Protein AF-A0A8T5PM78-F1 (afdb_monomer_lite)

Secondary structure (DSSP, 8-state):
-----HHHHHHHHHH-TTT-HHHHHHHHHT--HHHHHHH----------EEEEEEEE-SSSTTEEEEEEEE-SSSPEEEEEEEETTEEEEEEESPPPHHHHHTHHHHHHHHHHHHTSTTS-TTB--EEEEEEETTS-EEEEEEE---B----S----SPP-TT-B--SEEESB--TT-EEEEEEEE-HHHHTTT-TTT------S--SEEES----HHHHHHHTTT-SEEEEE-S-HHHHHHHHHH-HHHHHHHHSSSEEEEE-GGGGTTS-HHHHHHHHHHH---EEEEEEEEEBSS-EEEEE-

pLDDT: mean 90.22, std 9.91, range [46.53, 98.62]

Radius of gyration: 20.89 Å; chains: 1; bounding box: 48×59×50 Å

Structure (mmCIF, N/CA/C/O backbone):
data_AF-A0A8T5PM78-F1
#
_entry.id   AF-A0A8T5PM78-F1
#
loop_
_atom_site.group_PDB
_atom_site.id
_atom_site.type_symbol
_atom_site.label_atom_id
_atom_site.label_alt_id
_atom_site.label_comp_id
_atom_site.label_asym_id
_atom_site.label_entity_id
_atom_site.label_seq_id
_atom_site.pdbx_PDB_ins_code
_atom_site.Cartn_x
_atom_site.Cartn_y
_atom_site.Cartn_z
_atom_site.occupancy
_atom_site.B_iso_or_equiv
_atom_site.auth_seq_id
_atom_site.auth_comp_id
_atom_site.auth_asym_id
_atom_site.auth_atom_id
_atom_site.pdbx_PDB_model_num
ATOM 1 N N . GLN A 1 1 ? 6.811 35.847 -14.397 1.00 46.53 1 GLN A N 1
ATOM 2 C CA . GLN A 1 1 ? 7.613 35.443 -15.572 1.00 46.53 1 GLN A CA 1
ATOM 3 C C . GLN A 1 1 ? 6.664 34.740 -16.526 1.00 46.53 1 GLN A C 1
ATOM 5 O O . GLN A 1 1 ? 5.789 34.035 -16.042 1.00 46.53 1 GLN A O 1
ATOM 10 N N . GLY A 1 2 ? 6.730 35.083 -17.814 1.00 52.81 2 GLY A N 1
ATOM 11 C CA . GLY A 1 2 ? 5.705 34.753 -18.806 1.00 52.81 2 GLY A CA 1
ATOM 12 C C . GLY A 1 2 ? 5.471 33.255 -18.956 1.00 52.81 2 GLY A C 1
ATOM 13 O O . GLY A 1 2 ? 6.395 32.466 -18.770 1.00 52.81 2 GLY A O 1
ATOM 14 N N . ILE A 1 3 ? 4.224 32.908 -19.274 1.00 53.50 3 ILE A N 1
ATOM 15 C CA . ILE A 1 3 ? 3.791 31.564 -19.653 1.00 53.50 3 ILE A CA 1
ATOM 16 C C . ILE A 1 3 ? 4.747 31.078 -20.746 1.00 53.50 3 ILE A C 1
ATOM 18 O O . ILE A 1 3 ? 4.765 31.623 -21.846 1.00 53.50 3 ILE A O 1
ATOM 22 N N . THR A 1 4 ? 5.604 30.123 -20.397 1.00 62.75 4 THR A N 1
ATOM 23 C CA . THR A 1 4 ? 6.332 29.307 -21.368 1.00 62.75 4 THR A CA 1
ATOM 24 C C . THR A 1 4 ? 5.279 28.574 -22.188 1.00 62.75 4 THR A C 1
ATOM 26 O O . THR A 1 4 ? 4.284 28.127 -21.611 1.00 62.75 4 THR A O 1
ATOM 29 N N . ASP A 1 5 ? 5.456 28.506 -23.504 1.00 81.94 5 ASP A N 1
ATOM 30 C CA . ASP A 1 5 ? 4.503 27.838 -24.385 1.00 81.94 5 ASP A CA 1
ATOM 31 C C . ASP A 1 5 ? 4.250 26.409 -23.866 1.00 81.94 5 ASP A C 1
ATOM 33 O O . ASP A 1 5 ? 5.189 25.657 -23.585 1.00 81.94 5 ASP A O 1
ATOM 37 N N . TYR A 1 6 ? 2.980 26.073 -23.622 1.00 75.25 6 TYR A N 1
ATOM 38 C CA . TYR A 1 6 ? 2.584 24.787 -23.041 1.00 75.25 6 TYR A CA 1
ATOM 39 C C . TYR A 1 6 ? 3.109 23.630 -23.886 1.00 75.25 6 TYR A C 1
ATOM 41 O O . TYR A 1 6 ? 3.609 22.641 -23.341 1.00 75.25 6 TYR A O 1
ATOM 49 N N . ASP A 1 7 ? 3.037 23.794 -25.206 1.00 81.38 7 ASP A N 1
ATOM 50 C CA . ASP A 1 7 ? 3.490 22.795 -26.160 1.00 81.38 7 ASP A CA 1
ATOM 51 C C . ASP A 1 7 ? 5.014 22.640 -26.097 1.00 81.38 7 ASP A C 1
ATOM 53 O O . ASP A 1 7 ? 5.510 21.517 -26.087 1.00 81.38 7 ASP A O 1
ATOM 57 N N . GLU A 1 8 ? 5.757 23.731 -25.886 1.00 83.31 8 GLU A N 1
ATOM 58 C CA . GLU A 1 8 ? 7.213 23.695 -25.710 1.00 83.31 8 GLU A CA 1
ATOM 59 C C . GLU A 1 8 ? 7.624 22.950 -24.426 1.00 83.31 8 GLU A C 1
ATOM 61 O O . GLU A 1 8 ? 8.568 22.156 -24.437 1.00 83.31 8 GLU A O 1
ATOM 66 N N . ILE A 1 9 ? 6.924 23.164 -23.301 1.00 80.38 9 ILE A N 1
ATOM 67 C CA . ILE A 1 9 ? 7.182 22.401 -22.064 1.00 80.38 9 ILE A CA 1
ATOM 68 C C . ILE A 1 9 ? 6.847 20.923 -22.277 1.00 80.38 9 ILE A C 1
ATOM 70 O O . ILE A 1 9 ? 7.619 20.053 -21.863 1.00 80.38 9 ILE A O 1
ATOM 74 N N . LYS A 1 10 ? 5.704 20.631 -22.907 1.00 81.12 10 LYS A N 1
ATOM 75 C CA . LYS A 1 10 ? 5.267 19.265 -23.200 1.00 81.12 10 LYS A CA 1
ATOM 76 C C . LYS A 1 10 ? 6.290 18.540 -24.075 1.00 81.12 10 LYS A C 1
ATOM 78 O O . LYS A 1 10 ? 6.692 17.432 -23.724 1.00 81.12 10 LYS A O 1
ATOM 83 N N . GLU A 1 11 ? 6.745 19.159 -25.161 1.00 82.94 11 GLU A N 1
ATOM 84 C CA . GLU A 1 11 ? 7.774 18.603 -26.044 1.00 82.94 11 GLU A CA 1
ATOM 85 C C . GLU A 1 11 ? 9.078 18.350 -25.290 1.00 82.94 11 GLU A C 1
ATOM 87 O O . GLU A 1 11 ? 9.552 17.214 -25.277 1.00 82.94 11 GLU A O 1
ATOM 92 N N . LYS A 1 12 ? 9.582 19.342 -24.546 1.00 81.75 12 LYS A N 1
ATOM 93 C CA . LYS A 1 12 ? 10.803 19.197 -23.735 1.00 81.75 12 LYS A CA 1
ATOM 94 C C . LYS A 1 12 ? 10.720 18.067 -22.719 1.00 81.75 12 LYS A C 1
ATOM 96 O O . LYS A 1 12 ? 11.710 17.370 -22.503 1.00 81.75 12 LYS A O 1
ATOM 101 N N . ILE A 1 13 ? 9.565 17.893 -22.068 1.00 79.50 13 ILE A N 1
ATOM 102 C CA . ILE A 1 13 ? 9.371 16.777 -21.142 1.00 79.50 13 ILE A CA 1
ATOM 103 C C . ILE A 1 13 ? 9.464 15.471 -21.917 1.00 79.50 13 ILE A C 1
ATOM 105 O O . ILE A 1 13 ? 10.213 14.613 -21.480 1.00 79.50 13 ILE A O 1
ATOM 109 N N . LEU A 1 14 ? 8.754 15.337 -23.042 1.00 81.94 14 LEU A N 1
ATOM 110 C CA . LEU A 1 14 ? 8.629 14.102 -23.826 1.00 81.94 14 LEU A CA 1
ATOM 111 C C . LEU A 1 14 ? 9.911 13.687 -24.571 1.00 81.94 14 LEU A C 1
ATOM 113 O O . LEU A 1 14 ? 10.090 12.494 -24.827 1.00 81.94 14 LEU A O 1
ATOM 117 N N . GLU A 1 15 ? 10.790 14.635 -24.895 1.00 80.56 15 GLU A N 1
ATOM 118 C CA . GLU A 1 15 ? 12.068 14.401 -25.583 1.00 80.56 15 GLU A CA 1
ATOM 119 C C . GLU A 1 15 ? 13.143 13.748 -24.698 1.00 80.56 15 GLU A C 1
ATOM 121 O O . GLU A 1 15 ? 14.029 13.062 -25.210 1.00 80.56 15 GLU A O 1
ATOM 126 N N . ASP A 1 16 ? 13.077 13.898 -23.371 1.00 74.50 16 ASP A N 1
ATOM 127 C CA . ASP A 1 16 ? 14.079 13.316 -22.470 1.00 74.50 16 ASP A CA 1
ATOM 128 C C . ASP A 1 16 ? 13.772 11.843 -22.156 1.00 74.50 16 ASP A C 1
ATOM 130 O O . ASP A 1 16 ? 13.317 11.471 -21.071 1.00 74.50 16 ASP A O 1
ATOM 134 N N . GLU A 1 17 ? 14.040 10.965 -23.124 1.00 63.75 17 GLU A N 1
ATOM 135 C CA . GLU A 1 17 ? 13.741 9.531 -23.024 1.00 63.75 17 GLU A CA 1
ATOM 136 C C . GLU A 1 17 ? 14.375 8.839 -21.806 1.00 63.75 17 GLU A C 1
ATOM 138 O O . GLU A 1 17 ? 13.856 7.830 -21.324 1.00 63.75 17 GLU A O 1
ATOM 143 N N . ASN A 1 18 ? 15.469 9.392 -21.273 1.00 57.31 18 ASN A N 1
ATOM 144 C CA . ASN A 1 18 ? 16.177 8.844 -20.119 1.00 57.31 18 ASN A CA 1
ATOM 145 C C . ASN A 1 18 ? 15.549 9.237 -18.773 1.00 57.31 18 ASN A C 1
ATOM 147 O O . ASN A 1 18 ? 15.867 8.609 -17.757 1.00 57.31 18 ASN A O 1
ATOM 151 N N . LYS A 1 19 ? 14.661 10.241 -18.744 1.00 61.59 19 LYS A N 1
ATOM 152 C CA . LYS A 1 19 ? 14.017 10.741 -17.516 1.00 61.59 19 LYS A CA 1
ATOM 153 C C . LYS A 1 19 ? 12.551 10.346 -17.360 1.00 61.59 19 LYS A C 1
ATOM 155 O O . LYS A 1 19 ? 11.976 10.586 -16.300 1.00 61.59 19 LYS A O 1
ATOM 160 N N . ILE A 1 20 ? 11.941 9.725 -18.366 1.00 62.53 20 ILE A N 1
ATOM 161 C CA . ILE A 1 20 ? 10.492 9.518 -18.386 1.00 62.53 20 ILE A CA 1
ATOM 162 C C . ILE A 1 20 ? 10.126 8.078 -18.001 1.00 62.53 20 ILE A C 1
ATOM 164 O O . ILE A 1 20 ? 10.233 7.139 -18.790 1.00 62.53 20 ILE A O 1
ATOM 168 N N . GLU A 1 21 ? 9.614 7.916 -16.779 1.00 71.88 21 GLU A N 1
ATOM 169 C CA . GLU A 1 21 ? 8.953 6.691 -16.298 1.00 71.88 21 GLU A CA 1
ATOM 170 C C . GLU A 1 21 ? 7.890 6.133 -17.284 1.00 71.88 21 GLU A C 1
ATOM 172 O O . GLU A 1 21 ? 7.867 4.919 -17.490 1.00 71.88 21 GLU A O 1
ATOM 177 N N . PRO A 1 22 ? 7.053 6.948 -17.963 1.00 80.69 22 PRO A N 1
ATOM 178 C CA . PRO A 1 22 ? 6.126 6.482 -19.003 1.00 80.69 22 PRO A CA 1
ATOM 179 C C . PRO A 1 22 ? 6.689 5.546 -20.085 1.00 80.69 22 PRO A C 1
ATOM 181 O O . PRO A 1 22 ? 6.012 4.598 -20.483 1.00 80.69 22 PRO A O 1
ATOM 184 N N . TRP A 1 23 ? 7.931 5.718 -20.543 1.00 84.75 23 TRP A N 1
ATOM 185 C CA . TRP A 1 23 ? 8.491 4.819 -21.567 1.00 84.75 23 TRP A CA 1
ATOM 186 C C . TRP A 1 23 ? 8.825 3.440 -21.008 1.00 84.75 23 TRP A C 1
ATOM 188 O O . TRP A 1 23 ? 8.706 2.430 -21.704 1.00 84.75 23 TRP A O 1
ATOM 198 N N . ARG A 1 24 ? 9.164 3.379 -19.717 1.00 84.81 24 ARG A N 1
ATOM 199 C CA . ARG A 1 24 ? 9.304 2.114 -18.989 1.00 84.81 24 ARG A CA 1
ATOM 200 C C . ARG A 1 24 ? 7.957 1.400 -18.879 1.00 84.81 24 ARG A C 1
ATOM 202 O O . ARG A 1 24 ? 7.924 0.181 -19.041 1.00 84.81 24 ARG A O 1
ATOM 209 N N . TYR A 1 25 ? 6.854 2.136 -18.685 1.00 87.75 25 TYR A N 1
ATOM 210 C CA . TYR A 1 25 ? 5.501 1.564 -18.767 1.00 87.75 25 TYR A CA 1
ATOM 211 C C . TYR A 1 25 ? 5.223 0.996 -20.154 1.00 87.75 25 TYR A C 1
ATOM 213 O O . TYR A 1 25 ? 4.800 -0.153 -20.245 1.00 87.75 25 TYR A O 1
ATOM 221 N N . CYS A 1 26 ? 5.509 1.756 -21.215 1.00 89.38 26 CYS A N 1
ATOM 222 C CA . CYS A 1 26 ? 5.278 1.300 -22.585 1.00 89.38 26 CYS A CA 1
ATOM 223 C C . CYS A 1 26 ? 6.034 0.003 -22.879 1.00 89.38 26 CYS A C 1
ATOM 225 O O . CYS A 1 26 ? 5.440 -0.956 -23.359 1.00 89.38 26 CYS A O 1
ATOM 227 N N . LYS A 1 27 ? 7.316 -0.071 -22.497 1.00 87.06 27 LYS A N 1
ATOM 228 C CA . LYS A 1 27 ? 8.123 -1.286 -22.663 1.00 87.06 27 LYS A CA 1
ATOM 229 C C . LYS A 1 27 ? 7.533 -2.479 -21.906 1.00 87.06 27 LYS A C 1
ATOM 231 O O . LYS A 1 27 ? 7.391 -3.550 -22.484 1.00 87.06 27 LYS A O 1
ATOM 236 N N . LEU A 1 28 ? 7.196 -2.311 -20.626 1.00 88.25 28 LEU A N 1
ATOM 237 C CA . LEU A 1 28 ? 6.699 -3.414 -19.794 1.00 88.25 28 LEU A CA 1
ATOM 238 C C . LEU A 1 28 ? 5.301 -3.894 -20.192 1.00 88.25 28 LEU A C 1
ATOM 240 O O . LEU A 1 28 ? 5.004 -5.077 -20.059 1.00 88.25 28 LEU A O 1
ATOM 244 N N . LEU A 1 29 ? 4.449 -2.982 -20.653 1.00 90.44 29 LEU A N 1
ATOM 245 C CA . LEU A 1 29 ? 3.075 -3.270 -21.062 1.00 90.44 29 LEU A CA 1
ATOM 246 C C . LEU A 1 29 ? 2.943 -3.543 -22.567 1.00 90.44 29 LEU A C 1
ATOM 248 O O . LEU A 1 29 ? 1.832 -3.770 -23.036 1.00 90.44 29 LEU A O 1
ATOM 252 N N . ASN A 1 30 ? 4.057 -3.530 -23.309 1.00 91.62 30 ASN A N 1
ATOM 253 C CA . ASN A 1 30 ? 4.095 -3.658 -24.764 1.00 91.62 30 ASN A CA 1
ATOM 254 C C . ASN A 1 30 ? 3.151 -2.663 -25.475 1.00 91.62 30 ASN A C 1
ATOM 256 O O . ASN A 1 30 ? 2.383 -3.035 -26.364 1.00 91.62 30 ASN A O 1
ATOM 260 N N . LEU A 1 31 ? 3.178 -1.400 -25.038 1.00 92.31 31 LEU A N 1
ATOM 261 C CA . LEU A 1 31 ? 2.406 -0.310 -25.632 1.00 92.31 31 LEU A CA 1
ATOM 262 C C . LEU A 1 31 ? 3.219 0.395 -26.715 1.00 92.31 31 LEU A C 1
ATOM 264 O O . LEU A 1 31 ? 4.432 0.575 -26.594 1.00 92.31 31 LEU A O 1
ATOM 268 N N . ASP A 1 32 ? 2.513 0.845 -27.745 1.00 93.38 32 ASP A N 1
ATOM 269 C CA . ASP A 1 32 ? 3.049 1.733 -28.767 1.00 93.38 32 ASP A CA 1
ATOM 270 C C . ASP A 1 32 ? 3.366 3.099 -28.141 1.00 93.38 32 ASP A C 1
ATOM 272 O O . ASP A 1 32 ? 2.485 3.765 -27.594 1.00 93.38 32 ASP A O 1
ATOM 276 N N . LYS A 1 33 ? 4.643 3.487 -28.188 1.00 89.94 33 LYS A N 1
ATOM 277 C CA . LYS A 1 33 ? 5.141 4.710 -27.554 1.00 89.94 33 LYS A CA 1
ATOM 278 C C . LYS A 1 33 ? 4.521 5.969 -28.159 1.00 89.94 33 LYS A C 1
ATOM 280 O O . LYS A 1 33 ? 4.197 6.889 -27.409 1.00 89.94 33 LYS A O 1
ATOM 285 N N . ASP A 1 34 ? 4.372 6.011 -29.478 1.00 89.31 34 ASP A N 1
ATOM 286 C CA . ASP A 1 34 ? 3.887 7.197 -30.182 1.00 89.31 34 ASP A CA 1
ATOM 287 C C . ASP A 1 34 ? 2.404 7.405 -29.889 1.00 89.31 34 ASP A C 1
ATOM 289 O O . ASP A 1 34 ? 1.997 8.506 -29.529 1.00 89.31 34 ASP A O 1
ATOM 293 N N . LYS A 1 35 ? 1.616 6.324 -29.884 1.00 91.62 35 LYS A N 1
ATOM 294 C CA . LYS A 1 35 ? 0.215 6.387 -29.442 1.00 91.62 35 LYS A CA 1
ATOM 295 C C . LYS A 1 35 ? 0.094 6.780 -27.975 1.00 91.62 35 LYS A C 1
ATOM 297 O O . LYS A 1 35 ? -0.739 7.610 -27.632 1.00 91.62 35 LYS A O 1
ATOM 302 N N . PHE A 1 36 ? 0.932 6.213 -27.106 1.00 89.69 36 PHE A N 1
ATOM 303 C CA . PHE A 1 36 ? 0.894 6.540 -25.682 1.00 89.69 36 PHE A CA 1
ATOM 304 C C . PHE A 1 36 ? 1.232 8.015 -25.429 1.00 89.69 36 PHE A C 1
ATOM 306 O O . PHE A 1 36 ? 0.635 8.634 -24.553 1.00 89.69 36 PHE A O 1
ATOM 313 N N . LYS A 1 37 ? 2.154 8.600 -26.207 1.00 87.31 37 LYS A N 1
ATOM 314 C CA . LYS A 1 37 ? 2.512 10.026 -26.133 1.00 87.31 37 LYS A CA 1
ATOM 315 C C . LYS A 1 37 ? 1.287 10.932 -26.301 1.00 87.31 37 LYS A C 1
ATOM 317 O O . LYS A 1 37 ? 1.175 11.931 -25.586 1.00 87.31 37 LYS A O 1
ATOM 322 N N . ASP A 1 38 ? 0.371 10.559 -27.190 1.00 86.19 38 ASP A N 1
ATOM 323 C CA . ASP A 1 38 ? -0.858 11.308 -27.466 1.00 86.19 38 ASP A CA 1
ATOM 324 C C . ASP A 1 38 ? -1.894 11.201 -26.333 1.00 86.19 38 ASP A C 1
ATOM 326 O O . ASP A 1 38 ? -2.750 12.075 -26.192 1.00 86.19 38 ASP A O 1
ATOM 330 N N . GLU A 1 39 ? -1.788 10.179 -25.477 1.00 86.69 39 GLU A N 1
ATOM 331 C CA . GLU A 1 39 ? -2.659 9.972 -24.313 1.00 86.69 39 GLU A CA 1
ATOM 332 C C . GLU A 1 39 ? -2.167 10.695 -23.043 1.00 86.69 39 GLU A C 1
ATOM 334 O O . GLU A 1 39 ? -2.899 10.788 -22.054 1.00 86.69 39 GLU A O 1
ATOM 339 N N . ILE A 1 40 ? -0.938 11.231 -23.038 1.00 84.06 40 ILE A N 1
ATOM 340 C CA . ILE A 1 40 ? -0.381 11.909 -21.860 1.00 84.06 40 ILE A CA 1
ATOM 341 C C . ILE A 1 40 ? -1.043 13.280 -21.674 1.00 84.06 40 ILE A C 1
ATOM 343 O O . ILE A 1 40 ? -0.867 14.209 -22.467 1.00 84.06 40 ILE A O 1
ATOM 347 N N . SER A 1 41 ? -1.742 13.430 -20.550 1.00 82.69 41 SER A N 1
ATOM 348 C CA . SER A 1 41 ? -2.279 14.705 -20.078 1.00 82.69 41 SER A CA 1
ATOM 349 C C . SER A 1 41 ? -1.290 15.434 -19.167 1.00 82.69 41 SER A C 1
ATOM 351 O O . SER A 1 41 ? -0.695 14.818 -18.282 1.00 82.69 41 SER A O 1
ATOM 353 N N . PHE A 1 42 ? -1.201 16.755 -19.303 1.00 81.38 42 PHE A N 1
ATOM 354 C CA . PHE A 1 42 ? -0.437 17.620 -18.402 1.00 81.38 42 PHE A CA 1
ATOM 355 C C . PHE A 1 42 ? -1.388 18.562 -17.674 1.00 81.38 42 PHE A C 1
ATOM 357 O O . PHE A 1 42 ? -2.350 19.052 -18.265 1.00 81.38 42 PHE A O 1
ATOM 364 N N . SER A 1 43 ? -1.096 18.848 -16.410 1.00 78.38 43 SER A N 1
ATOM 365 C CA . SER A 1 43 ? -1.839 19.814 -15.609 1.00 78.38 43 SER A CA 1
ATOM 366 C C . SER A 1 43 ? -0.884 20.779 -14.915 1.00 78.38 43 SER A C 1
ATOM 368 O O . SER A 1 43 ? 0.206 20.395 -14.488 1.00 78.38 43 SER A O 1
ATOM 370 N N . PHE A 1 44 ? -1.308 22.033 -14.788 1.00 78.75 44 PHE A N 1
ATOM 371 C CA . PHE A 1 44 ? -0.619 23.028 -13.974 1.00 78.75 44 PHE A CA 1
ATOM 372 C C . PHE A 1 44 ? -1.194 23.026 -12.566 1.00 78.75 44 PHE A C 1
ATOM 374 O O . PHE A 1 44 ? -2.402 22.880 -12.381 1.00 78.75 44 PHE A O 1
ATOM 381 N N . TRP A 1 45 ? -0.315 23.202 -11.587 1.00 80.44 45 TRP A N 1
ATOM 382 C CA . TRP A 1 45 ? -0.675 23.198 -10.179 1.00 80.44 45 TRP A CA 1
ATOM 383 C C . TRP A 1 45 ? -0.254 24.515 -9.545 1.00 80.44 45 TRP A C 1
ATOM 385 O O . TRP A 1 45 ? 0.871 24.976 -9.736 1.00 80.44 45 TRP A O 1
ATOM 395 N N . GLU A 1 46 ? -1.165 25.102 -8.780 1.00 84.56 46 GLU A N 1
ATOM 396 C CA . GLU A 1 46 ? -0.848 26.174 -7.847 1.00 84.56 46 GLU A CA 1
ATOM 397 C C . GLU A 1 46 ? -0.493 25.554 -6.494 1.00 84.56 46 GLU A C 1
ATOM 399 O O . GLU A 1 46 ? -1.156 24.624 -6.028 1.00 84.56 46 GLU A O 1
ATOM 404 N N . VAL A 1 47 ? 0.568 26.056 -5.862 1.00 87.25 47 VAL A N 1
ATOM 405 C CA . VAL A 1 47 ? 0.963 25.597 -4.530 1.00 87.25 47 VAL A CA 1
ATOM 406 C C . VAL A 1 47 ? -0.010 26.168 -3.503 1.00 87.25 47 VAL A C 1
ATOM 408 O O . VAL A 1 47 ? -0.101 27.381 -3.339 1.00 87.25 47 VAL A O 1
ATOM 411 N N . ILE A 1 48 ? -0.694 25.290 -2.772 1.00 89.69 48 ILE A N 1
ATOM 412 C CA . ILE A 1 48 ? -1.533 25.656 -1.628 1.00 89.69 48 ILE A CA 1
ATOM 413 C C . ILE A 1 48 ? -0.721 25.390 -0.347 1.00 89.69 48 ILE A C 1
ATOM 415 O O . ILE A 1 48 ? -0.451 24.223 -0.052 1.00 89.69 48 ILE A O 1
ATOM 419 N N . PRO A 1 49 ? -0.330 26.418 0.434 1.00 92.69 49 PRO A N 1
ATOM 420 C CA . PRO A 1 49 ? 0.394 26.225 1.692 1.00 92.69 49 PRO A CA 1
ATOM 421 C C . PRO A 1 49 ? -0.393 25.364 2.683 1.00 92.69 49 PRO A C 1
ATOM 423 O O . PRO A 1 49 ? -1.622 25.430 2.720 1.00 92.69 49 PRO A O 1
ATOM 426 N N . GLY A 1 50 ? 0.295 24.552 3.489 1.00 93.94 50 GLY A N 1
ATOM 427 C CA . GLY A 1 50 ? -0.340 23.706 4.503 1.00 93.94 50 GLY A CA 1
ATOM 428 C C . GLY A 1 50 ? 0.289 22.318 4.641 1.00 93.94 50 GLY A C 1
ATOM 429 O O . GLY A 1 50 ? 1.509 22.167 4.566 1.00 93.94 50 GLY A O 1
ATOM 430 N N . VAL A 1 51 ? -0.543 21.301 4.873 1.00 95.81 51 VAL A N 1
ATOM 431 C CA . VAL A 1 51 ? -0.124 19.914 5.119 1.00 95.81 51 VAL A CA 1
ATOM 432 C C . VAL A 1 51 ? -0.733 18.976 4.081 1.00 95.81 51 VAL A C 1
ATOM 434 O O . VAL A 1 51 ? -1.955 18.920 3.938 1.00 95.81 51 VAL A O 1
ATOM 437 N N . ASN A 1 52 ? 0.112 18.179 3.425 1.00 96.12 52 ASN A N 1
ATOM 438 C CA . ASN A 1 52 ? -0.347 17.091 2.570 1.00 96.12 52 ASN A CA 1
ATOM 439 C C . ASN A 1 52 ? -0.869 15.961 3.452 1.00 96.12 52 ASN A C 1
ATOM 441 O O . ASN A 1 52 ? -0.188 15.521 4.384 1.00 96.12 52 ASN A O 1
ATOM 445 N N . ARG A 1 53 ? -2.067 15.467 3.160 1.00 97.38 53 ARG A N 1
ATOM 446 C CA . ARG A 1 53 ? -2.691 14.370 3.890 1.00 97.38 53 ARG A CA 1
ATOM 447 C C . ARG A 1 53 ? -3.138 13.289 2.927 1.00 97.38 53 ARG A C 1
ATOM 449 O O . ARG A 1 53 ? -3.715 13.568 1.890 1.00 97.38 53 ARG A O 1
ATOM 456 N N . THR A 1 54 ? -2.878 12.041 3.271 1.00 98.19 54 THR A N 1
ATOM 457 C CA . THR A 1 54 ? -3.386 10.883 2.535 1.00 98.19 54 THR A CA 1
ATOM 458 C C . THR A 1 54 ? -4.350 10.133 3.424 1.00 98.19 54 THR A C 1
ATOM 460 O O . THR A 1 54 ? -4.010 9.877 4.575 1.00 98.19 54 THR A O 1
ATOM 463 N N . VAL A 1 55 ? -5.510 9.758 2.894 1.00 98.56 55 VAL A N 1
ATOM 464 C CA . VAL A 1 55 ? -6.496 8.927 3.590 1.00 98.56 55 VAL A CA 1
ATOM 465 C C . VAL A 1 55 ? -6.756 7.675 2.770 1.00 98.56 55 VAL A C 1
ATOM 467 O O . VAL A 1 55 ? -6.961 7.751 1.556 1.00 98.56 55 VAL A O 1
ATOM 470 N N . ILE A 1 56 ? -6.747 6.528 3.444 1.00 98.31 56 ILE A N 1
ATOM 471 C CA . ILE A 1 56 ? -7.114 5.234 2.875 1.00 98.31 56 ILE A CA 1
ATOM 472 C C . ILE A 1 56 ? -8.001 4.495 3.883 1.00 98.31 56 ILE A C 1
ATOM 474 O O . ILE A 1 56 ? -7.575 4.283 5.019 1.00 98.31 56 ILE A O 1
ATOM 478 N N . ALA A 1 57 ? -9.208 4.077 3.496 1.00 98.25 57 ALA A N 1
ATOM 479 C CA . ALA A 1 57 ? -9.974 3.109 4.282 1.00 98.25 57 ALA A CA 1
ATOM 480 C C . ALA A 1 57 ? -9.258 1.749 4.292 1.00 98.25 57 ALA A C 1
ATOM 482 O O . ALA A 1 57 ? -8.681 1.327 3.289 1.00 98.25 57 ALA A O 1
ATOM 483 N N . ASP A 1 58 ? -9.281 1.042 5.416 1.00 98.25 58 ASP A N 1
ATOM 484 C CA . ASP A 1 58 ? -8.739 -0.311 5.480 1.00 98.25 58 ASP A CA 1
ATOM 485 C C . ASP A 1 58 ? -9.563 -1.259 4.595 1.00 98.25 58 ASP A C 1
ATOM 487 O O . ASP A 1 58 ? -10.786 -1.155 4.513 1.00 98.25 58 ASP A O 1
ATOM 491 N N . SER A 1 59 ? -8.897 -2.180 3.896 1.00 97.62 59 SER A N 1
ATOM 492 C CA . SER A 1 59 ? -9.568 -3.115 2.988 1.00 97.62 59 SER A CA 1
ATOM 493 C C . SER A 1 59 ? -10.177 -4.329 3.695 1.00 97.62 59 SER A C 1
ATOM 495 O O . SER A 1 59 ? -10.899 -5.076 3.044 1.00 97.62 59 SER A O 1
ATOM 497 N N . ALA A 1 60 ? -9.900 -4.544 4.986 1.00 98.06 60 ALA A N 1
ATOM 498 C CA . ALA A 1 60 ? -10.360 -5.702 5.757 1.00 98.06 60 ALA A CA 1
ATOM 499 C C . ALA A 1 60 ? -11.020 -5.351 7.100 1.00 98.06 60 ALA A C 1
ATOM 501 O O . ALA A 1 60 ? -11.897 -6.086 7.557 1.00 98.06 60 ALA A O 1
ATOM 502 N N . VAL A 1 61 ? -10.646 -4.236 7.733 1.00 98.25 61 VAL A N 1
ATOM 503 C CA . VAL A 1 61 ? -11.194 -3.830 9.038 1.00 98.25 61 VAL A CA 1
ATOM 504 C C . VAL A 1 61 ? -12.181 -2.679 8.873 1.00 98.25 61 VAL A C 1
ATOM 506 O O . VAL A 1 61 ? -11.814 -1.558 8.526 1.00 98.25 61 VAL A O 1
ATOM 509 N N . LYS A 1 62 ? -13.466 -2.953 9.124 1.00 97.38 62 LYS A N 1
ATOM 510 C CA . LYS A 1 62 ? -14.529 -1.947 8.998 1.00 97.38 62 LYS A CA 1
ATOM 511 C C . LYS A 1 62 ? -14.259 -0.764 9.929 1.00 97.38 62 LYS A C 1
ATOM 513 O O . LYS A 1 62 ? -13.975 -0.965 11.101 1.00 97.38 62 LYS A O 1
ATOM 518 N N . GLY A 1 63 ? -14.404 0.457 9.415 1.00 97.38 63 GLY A N 1
ATOM 519 C CA . GLY A 1 63 ? -14.280 1.678 10.218 1.00 97.38 63 GLY A CA 1
ATOM 520 C C . GLY A 1 63 ? -12.843 2.082 10.559 1.00 97.38 63 GLY A C 1
ATOM 521 O O . GLY A 1 63 ? -12.667 3.094 11.235 1.00 97.38 63 GLY A O 1
ATOM 522 N N . ARG A 1 64 ? -11.833 1.341 10.079 1.00 98.50 64 ARG A N 1
ATOM 523 C CA . ARG A 1 64 ? -10.415 1.701 10.183 1.00 98.50 64 ARG A CA 1
ATOM 524 C C . ARG A 1 64 ? -9.980 2.532 8.981 1.00 98.50 64 ARG A C 1
ATOM 526 O O . ARG A 1 64 ? -10.225 2.159 7.836 1.00 98.50 64 ARG A O 1
ATOM 533 N N . TYR A 1 65 ? -9.258 3.612 9.251 1.00 98.62 65 TYR A N 1
ATOM 534 C CA . TYR A 1 65 ? -8.651 4.488 8.256 1.00 98.62 65 TYR A CA 1
ATOM 535 C C . TYR A 1 65 ? -7.172 4.691 8.562 1.00 98.62 65 TYR A C 1
ATOM 537 O O . TYR A 1 65 ? -6.767 4.863 9.713 1.00 98.62 65 TYR A O 1
ATOM 545 N N . HIS A 1 66 ? -6.372 4.722 7.505 1.00 98.38 66 HIS A N 1
ATOM 546 C CA . HIS A 1 66 ? -4.948 5.014 7.534 1.00 98.38 66 HIS A CA 1
ATOM 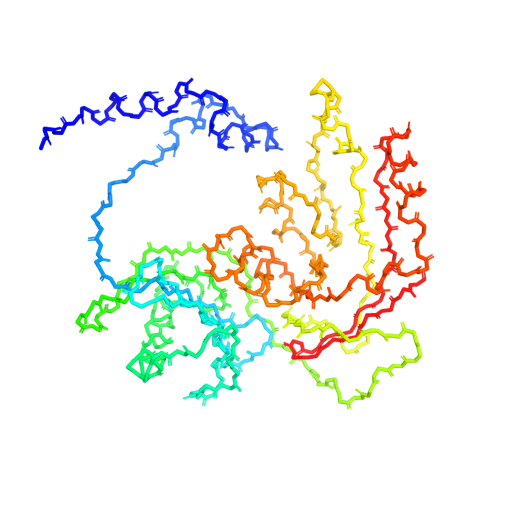547 C C . HIS A 1 66 ? -4.738 6.436 7.030 1.00 98.38 66 HIS A C 1
ATOM 549 O O . HIS A 1 66 ? -5.059 6.742 5.881 1.00 98.38 66 HIS A O 1
ATOM 555 N N . ILE A 1 67 ? -4.238 7.312 7.902 1.00 98.44 67 ILE A N 1
ATOM 556 C CA . ILE A 1 67 ? -4.110 8.743 7.632 1.00 98.44 67 ILE A CA 1
ATOM 557 C C . ILE A 1 67 ? -2.650 9.151 7.768 1.00 98.44 67 ILE A C 1
ATOM 559 O O . ILE A 1 67 ? -2.086 9.137 8.860 1.00 98.44 67 ILE A O 1
ATOM 563 N N . MET A 1 68 ? -2.040 9.553 6.662 1.00 98.00 68 MET A N 1
ATOM 564 C CA . MET A 1 68 ? -0.651 10.006 6.626 1.00 98.00 68 MET A CA 1
ATOM 565 C C . MET A 1 68 ? -0.626 11.516 6.466 1.00 98.00 68 MET A C 1
ATOM 567 O O . MET A 1 68 ? -1.320 12.040 5.603 1.00 98.00 68 MET A O 1
ATOM 571 N N . SER A 1 69 ? 0.152 12.218 7.284 1.00 97.19 69 SER A N 1
ATOM 572 C CA . SER A 1 69 ? 0.289 13.677 7.223 1.00 97.19 69 SER A CA 1
ATOM 573 C C . SER A 1 69 ? 1.754 14.040 7.003 1.00 97.19 69 SER A C 1
ATOM 575 O O . SER A 1 69 ? 2.610 13.617 7.784 1.00 97.19 69 SER A O 1
ATOM 577 N N . PHE A 1 70 ? 2.026 14.825 5.961 1.00 95.38 70 PHE A N 1
ATOM 578 C CA . PHE A 1 70 ? 3.362 15.235 5.544 1.00 95.38 70 PHE A CA 1
ATOM 579 C C . PHE A 1 70 ? 3.446 16.752 5.313 1.00 95.38 70 PHE A C 1
ATOM 581 O O . PHE A 1 70 ? 2.698 17.317 4.512 1.00 95.38 70 PHE A O 1
ATOM 588 N N . ARG A 1 71 ? 4.406 17.413 5.965 1.00 91.12 71 ARG A N 1
ATOM 589 C CA . ARG A 1 71 ? 4.839 18.783 5.653 1.00 91.12 71 ARG A CA 1
ATOM 590 C C . ARG A 1 71 ? 6.361 18.838 5.689 1.00 91.12 71 ARG A C 1
ATOM 592 O O . ARG A 1 71 ? 6.951 18.616 6.744 1.00 91.12 71 ARG A O 1
ATOM 599 N N . GLY A 1 72 ? 6.969 19.132 4.539 1.00 79.19 72 GLY A N 1
ATOM 600 C CA . GLY A 1 72 ? 8.425 19.166 4.357 1.00 79.19 72 GLY A CA 1
ATOM 601 C C . GLY A 1 72 ? 9.124 20.386 4.968 1.00 79.19 72 GLY A C 1
ATOM 602 O O . GLY A 1 72 ? 10.344 20.381 5.087 1.00 79.19 72 GLY A O 1
ATOM 603 N N . GLU A 1 73 ? 8.366 21.401 5.383 1.00 75.12 73 GLU A N 1
ATOM 604 C CA . GLU A 1 73 ? 8.877 22.645 5.967 1.00 75.12 73 GLU A CA 1
ATOM 605 C C . GLU A 1 73 ? 8.589 22.733 7.472 1.00 75.12 73 GLU A C 1
ATOM 607 O O . GLU A 1 73 ? 7.652 22.116 7.986 1.00 75.12 73 GLU A O 1
ATOM 612 N N . TYR A 1 74 ? 9.415 23.497 8.194 1.00 55.38 74 TYR A N 1
ATOM 613 C CA . TYR A 1 74 ? 9.305 23.634 9.645 1.00 55.38 74 TYR A CA 1
ATOM 614 C C . TYR A 1 74 ? 8.014 24.382 10.061 1.00 55.38 74 TYR A C 1
ATOM 616 O O . TYR A 1 74 ? 7.729 25.430 9.489 1.00 55.38 74 TYR A O 1
ATOM 624 N N . PRO A 1 75 ? 7.264 23.915 11.086 1.00 67.69 75 PRO A N 1
ATOM 625 C CA . PRO A 1 75 ? 7.514 22.695 11.848 1.00 67.69 75 PRO A CA 1
ATOM 626 C C . PRO A 1 75 ? 7.168 21.446 11.031 1.00 67.69 75 PRO A C 1
ATOM 628 O O . PRO A 1 75 ? 6.055 21.311 10.519 1.00 67.69 75 PRO A O 1
ATOM 631 N N . PHE A 1 76 ? 8.131 20.531 10.929 1.00 82.69 76 PHE A N 1
ATOM 632 C CA . PHE A 1 76 ? 8.028 19.318 10.123 1.00 82.69 76 PHE A CA 1
ATOM 633 C C . PHE A 1 76 ? 6.909 18.418 10.652 1.00 82.69 76 PHE A C 1
ATOM 635 O O . PHE A 1 76 ? 6.848 18.145 11.852 1.00 82.69 76 PHE A O 1
ATOM 642 N N . VAL A 1 77 ? 6.031 17.948 9.766 1.00 86.19 77 VAL A N 1
ATOM 643 C CA . VAL A 1 77 ? 4.963 17.000 10.117 1.00 86.19 77 VAL A CA 1
ATOM 644 C C . VAL A 1 77 ? 5.219 15.716 9.354 1.00 86.19 77 VAL A C 1
ATOM 646 O O . VAL A 1 77 ? 5.184 15.735 8.129 1.00 86.19 77 VAL A O 1
ATOM 649 N N . VAL A 1 78 ? 5.467 14.613 10.064 1.00 92.69 78 VAL A N 1
ATOM 650 C CA . VAL A 1 78 ? 5.542 13.264 9.484 1.00 92.69 78 VAL A CA 1
ATOM 651 C C . VAL A 1 78 ? 4.853 12.299 10.419 1.00 92.69 78 VAL A C 1
ATOM 653 O O . VAL A 1 78 ? 5.446 11.765 11.353 1.00 92.69 78 VAL A O 1
ATOM 656 N N . ASN A 1 79 ? 3.568 12.102 10.167 1.00 96.44 79 ASN A N 1
ATOM 657 C CA . ASN A 1 79 ? 2.701 11.319 11.025 1.00 96.44 79 ASN A CA 1
ATOM 658 C C . ASN A 1 79 ? 1.950 10.265 10.218 1.00 96.44 79 ASN A C 1
ATOM 660 O O . ASN A 1 79 ? 1.475 10.545 9.119 1.00 96.44 79 ASN A O 1
ATOM 664 N N . TYR A 1 80 ? 1.789 9.086 10.809 1.00 97.31 80 TYR A N 1
ATOM 665 C CA . TYR A 1 80 ? 0.818 8.092 10.374 1.00 97.31 80 TYR A CA 1
ATOM 666 C C . TYR A 1 80 ? -0.120 7.818 11.547 1.00 97.31 80 TYR A C 1
ATOM 668 O O . TYR A 1 80 ? 0.276 7.232 12.552 1.00 97.31 80 TYR A O 1
ATOM 676 N N . SER A 1 81 ? -1.372 8.238 11.401 1.00 97.56 81 SER A N 1
ATOM 677 C CA . SER A 1 81 ? -2.465 7.951 12.323 1.00 97.56 81 SER A CA 1
ATOM 678 C C . SER A 1 81 ? -3.333 6.804 11.806 1.00 97.56 81 SER A C 1
ATOM 680 O O . SER A 1 81 ? -3.727 6.792 10.641 1.00 97.56 81 SER A O 1
ATOM 682 N N . ILE A 1 82 ? -3.662 5.863 12.685 1.00 97.69 82 ILE A N 1
ATOM 683 C CA . ILE A 1 82 ? -4.767 4.927 12.485 1.00 97.69 82 ILE A CA 1
ATOM 684 C C . ILE A 1 82 ? -5.973 5.503 13.219 1.00 97.69 82 ILE A C 1
ATOM 686 O O . ILE A 1 82 ? -5.900 5.773 14.422 1.00 97.69 82 ILE A O 1
ATOM 690 N N . PHE A 1 83 ? -7.059 5.719 12.488 1.00 98.06 83 PHE A N 1
ATOM 691 C CA . PHE A 1 83 ? -8.316 6.249 13.002 1.00 98.06 83 PHE A CA 1
ATOM 692 C C . PHE A 1 83 ? -9.381 5.160 12.898 1.00 98.06 83 PHE A C 1
ATOM 694 O O . PHE A 1 83 ? -9.638 4.655 11.810 1.00 98.06 83 PHE A O 1
ATOM 701 N N . GLU A 1 84 ? -9.962 4.770 14.026 1.00 97.38 84 GLU A N 1
ATOM 702 C CA . GLU A 1 84 ? -10.920 3.667 14.127 1.00 97.38 84 GLU A CA 1
ATOM 703 C C . GLU A 1 84 ? -12.127 4.113 14.935 1.00 97.38 84 GLU A C 1
ATOM 705 O O . GLU A 1 84 ? -11.976 4.760 15.970 1.00 97.38 84 GLU A O 1
ATOM 710 N N . ASP A 1 85 ? -13.324 3.770 14.462 1.00 94.44 85 ASP A N 1
ATOM 711 C CA . ASP A 1 85 ? -14.583 4.014 15.174 1.00 94.44 85 ASP A CA 1
ATOM 712 C C . ASP A 1 85 ? -14.747 5.468 15.656 1.00 94.44 85 ASP A C 1
ATOM 714 O O . ASP A 1 85 ? -15.190 5.740 16.773 1.00 94.44 85 ASP A O 1
ATOM 718 N N . GLY A 1 86 ? -14.345 6.425 14.813 1.00 94.31 86 GLY A N 1
ATOM 719 C CA . GLY A 1 86 ? -14.479 7.854 15.103 1.00 94.31 86 GLY A CA 1
ATOM 720 C C . GLY A 1 86 ? -13.412 8.432 16.038 1.00 94.31 86 GLY A C 1
ATOM 721 O O . GLY A 1 86 ? -13.547 9.582 16.456 1.00 94.31 86 GLY A O 1
ATOM 722 N N . LYS A 1 87 ? -12.351 7.684 16.373 1.00 96.31 87 LYS A N 1
ATOM 723 C CA . LYS A 1 87 ? -11.275 8.155 17.259 1.00 96.31 87 LYS A CA 1
ATOM 724 C C . LYS A 1 87 ? -9.874 7.740 16.786 1.00 96.31 87 LYS A C 1
ATOM 726 O O . LYS A 1 87 ? -9.710 6.708 16.137 1.00 96.31 87 LYS A O 1
ATOM 731 N N . PRO A 1 88 ? -8.821 8.498 17.143 1.00 95.44 88 PRO A N 1
ATOM 732 C CA . PRO A 1 88 ? -7.445 8.052 16.940 1.00 95.44 88 PRO A CA 1
ATOM 733 C C . PRO A 1 88 ? -7.163 6.788 17.767 1.00 95.44 88 PRO A C 1
ATOM 735 O O . PRO A 1 88 ? -7.330 6.798 18.986 1.00 95.44 88 PRO A O 1
ATOM 738 N N . ALA A 1 89 ? -6.729 5.713 17.113 1.00 95.38 89 ALA A N 1
ATOM 739 C CA . ALA A 1 89 ? -6.398 4.436 17.748 1.00 95.38 89 ALA A CA 1
ATOM 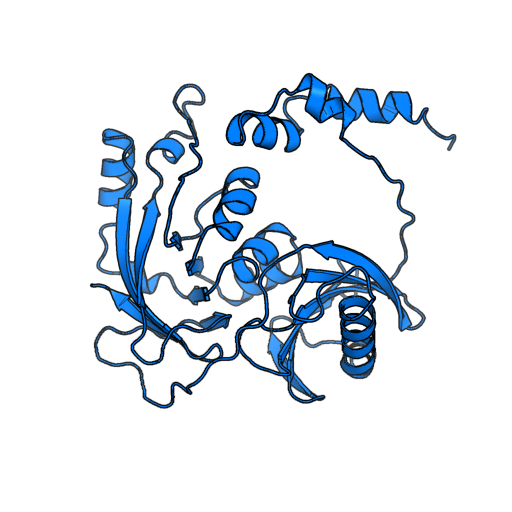740 C C . ALA A 1 89 ? -4.886 4.243 17.918 1.00 95.38 89 ALA A C 1
ATOM 742 O O . ALA A 1 89 ? -4.427 3.742 18.943 1.00 95.38 89 ALA A O 1
ATOM 743 N N . LYS A 1 90 ? -4.097 4.667 16.924 1.00 94.75 90 LYS A N 1
ATOM 744 C CA . LYS A 1 90 ? -2.632 4.559 16.936 1.00 94.75 90 LYS A CA 1
ATOM 745 C C . LYS A 1 90 ? -2.013 5.748 16.215 1.00 94.75 90 LYS A C 1
ATOM 747 O O . LYS A 1 90 ? -2.575 6.249 15.248 1.00 94.75 90 LYS A O 1
ATOM 752 N N . SER A 1 91 ? -0.835 6.169 16.659 1.00 94.19 91 SER A N 1
ATOM 753 C CA . SER A 1 91 ? -0.021 7.175 15.979 1.00 94.19 91 SER A CA 1
ATOM 754 C C . SER A 1 91 ? 1.417 6.679 15.888 1.00 94.19 91 SER A C 1
ATOM 756 O O . SER A 1 91 ? 1.964 6.182 16.870 1.00 94.19 91 SER A O 1
ATOM 758 N N . LEU A 1 92 ? 2.017 6.810 14.710 1.00 93.81 92 LEU A N 1
ATOM 759 C CA . LEU A 1 92 ? 3.383 6.402 14.391 1.00 93.81 92 LEU A CA 1
ATOM 760 C C . LEU A 1 92 ? 4.187 7.594 13.843 1.00 93.81 92 LEU A C 1
ATOM 762 O O . LEU A 1 92 ? 3.608 8.589 13.396 1.00 93.81 92 LEU A O 1
ATOM 766 N N . ALA A 1 93 ? 5.517 7.463 13.852 1.00 91.12 93 ALA A N 1
ATOM 767 C CA . ALA A 1 93 ? 6.485 8.522 13.561 1.00 91.12 93 ALA A CA 1
ATOM 768 C C . ALA A 1 93 ? 6.382 9.704 14.547 1.00 91.12 93 ALA A C 1
ATOM 770 O O . ALA A 1 93 ? 6.695 9.530 15.724 1.00 91.12 93 ALA A O 1
ATOM 771 N N . THR A 1 94 ? 5.983 10.907 14.120 1.00 91.88 94 THR A N 1
ATOM 772 C CA . THR A 1 94 ? 5.866 12.069 15.023 1.00 91.88 94 THR A CA 1
ATOM 773 C C . THR A 1 94 ? 4.430 12.275 15.508 1.00 91.88 94 THR A C 1
ATOM 775 O O . THR A 1 94 ? 3.501 12.009 14.742 1.00 91.88 94 THR A O 1
ATOM 778 N N . PRO A 1 95 ? 4.206 12.812 16.724 1.00 91.19 95 PRO A N 1
ATOM 779 C CA . PRO A 1 95 ? 2.881 13.258 17.146 1.00 91.19 95 PRO A CA 1
ATOM 780 C C . PRO A 1 95 ? 2.285 14.259 16.154 1.00 91.19 95 PRO A C 1
ATOM 782 O O . PRO A 1 95 ? 2.997 15.091 15.586 1.00 91.19 95 PRO A O 1
ATOM 785 N N . LEU A 1 96 ? 0.976 14.172 15.946 1.00 93.19 96 LEU A N 1
ATOM 786 C CA . LEU A 1 96 ? 0.254 15.116 15.110 1.00 93.19 96 LEU A CA 1
ATOM 787 C C . LEU A 1 96 ? -0.096 16.366 15.944 1.00 93.19 96 LEU A C 1
ATOM 789 O O . LEU A 1 96 ? -0.570 16.209 17.069 1.00 93.19 96 LEU A O 1
ATOM 793 N N . PRO A 1 97 ? 0.118 17.596 15.441 1.00 92.81 97 PRO A N 1
ATOM 794 C CA . PRO A 1 97 ? -0.361 18.809 16.102 1.00 92.81 97 PRO A CA 1
ATOM 795 C C . PRO A 1 97 ? -1.856 18.727 16.440 1.00 92.81 97 PRO A C 1
ATOM 797 O O . PRO A 1 97 ? -2.637 18.223 15.632 1.00 92.81 97 PRO A O 1
ATOM 800 N N . GLN A 1 98 ? -2.258 19.258 17.600 1.00 93.38 98 GLN A N 1
ATOM 801 C CA . GLN A 1 98 ? -3.624 19.113 18.124 1.00 93.38 98 GLN A CA 1
ATOM 802 C C . GLN A 1 98 ? -4.701 19.561 17.126 1.00 93.38 98 GLN A C 1
ATOM 804 O O . GLN A 1 98 ? -5.721 18.897 16.977 1.00 93.38 98 GLN A O 1
ATOM 809 N N . GLU A 1 99 ? -4.464 20.653 16.399 1.00 92.88 99 GLU A N 1
ATOM 810 C CA . GLU A 1 99 ? -5.383 21.165 15.374 1.00 92.88 99 GLU A CA 1
ATOM 811 C C . GLU A 1 99 ? -5.621 20.148 14.245 1.00 92.88 99 GLU A C 1
ATOM 813 O O . GLU A 1 99 ? -6.757 19.904 13.845 1.00 92.88 99 GLU A O 1
ATOM 818 N N . LEU A 1 100 ? -4.557 19.491 13.773 1.00 94.88 100 LEU A N 1
ATOM 819 C CA . LEU A 1 100 ? -4.631 18.462 12.732 1.00 94.88 100 LEU A CA 1
ATOM 820 C C . LEU A 1 100 ? -5.198 17.137 13.255 1.00 94.88 100 LEU A C 1
ATOM 822 O O . LEU A 1 100 ? -5.773 16.366 12.483 1.00 94.88 100 LEU A O 1
ATOM 826 N N . GLN A 1 101 ? -5.012 16.860 14.548 1.00 95.38 101 GLN A N 1
ATOM 827 C CA . GLN A 1 101 ? -5.617 15.718 15.227 1.00 95.38 101 GLN A CA 1
ATOM 828 C C . GLN A 1 101 ? -7.130 15.903 15.372 1.00 95.38 101 GLN A C 1
ATOM 830 O O . GLN A 1 101 ? -7.884 14.968 15.112 1.00 95.38 101 GLN A O 1
ATOM 835 N N . ASN A 1 102 ? -7.575 17.112 15.716 1.00 94.81 102 ASN A N 1
ATOM 836 C CA . ASN A 1 102 ? -8.993 17.443 15.832 1.00 94.81 102 ASN A CA 1
ATOM 837 C C . ASN A 1 102 ? -9.716 17.371 14.477 1.00 94.81 102 ASN A C 1
ATOM 839 O O . ASN A 1 102 ? -10.885 17.006 14.443 1.00 94.81 102 ASN A O 1
ATOM 843 N N . SER A 1 103 ? -9.023 17.643 13.364 1.00 95.81 103 SER A N 1
ATOM 844 C CA . SER A 1 103 ? -9.603 17.588 12.012 1.00 95.81 103 SER A CA 1
ATOM 845 C C . SER A 1 103 ? -9.599 16.200 11.360 1.00 95.81 103 SER A C 1
ATOM 847 O O . SER A 1 103 ? -9.984 16.068 10.198 1.00 95.81 103 SER A O 1
ATOM 849 N N . LEU A 1 104 ? -9.163 15.145 12.064 1.00 97.19 104 LEU A N 1
ATOM 850 C CA . LEU A 1 104 ? -9.153 13.781 11.516 1.00 97.19 104 LEU A CA 1
ATOM 851 C C . LEU A 1 104 ? -10.560 13.292 11.149 1.00 97.19 104 LEU A C 1
ATOM 853 O O . LEU A 1 104 ? -10.719 12.665 10.105 1.00 97.19 104 LEU A O 1
ATOM 857 N N . ALA A 1 105 ? -11.563 13.596 11.979 1.00 97.56 105 ALA A N 1
ATOM 858 C CA . ALA A 1 105 ? -12.947 13.200 11.730 1.00 97.56 105 ALA A CA 1
ATOM 859 C C . ALA A 1 105 ? -13.499 13.868 10.460 1.00 97.56 105 ALA A C 1
ATOM 861 O O . ALA A 1 105 ? -13.954 13.167 9.560 1.00 97.56 105 ALA A O 1
ATOM 862 N N . ASP A 1 106 ? -13.347 15.191 10.342 1.00 97.50 106 ASP A N 1
ATOM 863 C CA . ASP A 1 106 ? -13.775 15.964 9.167 1.00 97.50 106 ASP A CA 1
ATOM 864 C C . ASP A 1 106 ? -13.081 15.486 7.881 1.00 97.50 106 ASP A C 1
ATOM 866 O O . ASP A 1 106 ? -13.671 15.452 6.800 1.00 97.50 106 ASP A O 1
ATOM 870 N N . LEU A 1 107 ? -11.804 15.100 7.982 1.00 98.12 107 LEU A N 1
ATOM 871 C CA . LEU A 1 107 ? -11.046 14.573 6.851 1.00 98.12 107 LEU A CA 1
ATOM 872 C C . LEU A 1 107 ? -11.560 13.190 6.410 1.00 98.12 107 LEU A C 1
ATOM 874 O O . LEU A 1 107 ? -11.662 12.935 5.210 1.00 98.12 107 LEU A O 1
ATOM 878 N N . VAL A 1 108 ? -11.896 12.311 7.360 1.00 98.50 108 VAL A N 1
ATOM 879 C CA . VAL A 1 108 ? -12.518 11.005 7.075 1.00 98.50 108 VAL A CA 1
ATOM 880 C C . VAL A 1 108 ? -13.917 11.183 6.487 1.00 98.50 108 VAL A C 1
ATOM 882 O O . VAL A 1 108 ? -14.266 10.498 5.528 1.00 98.50 108 VAL A O 1
ATOM 885 N N . GLU A 1 109 ? -14.702 12.132 6.994 1.00 98.19 109 GLU A N 1
ATOM 886 C CA . GLU A 1 109 ? -16.013 12.458 6.431 1.00 98.19 109 GLU A CA 1
ATOM 887 C C . GLU A 1 109 ? -15.891 12.936 4.977 1.00 98.19 109 GLU A C 1
ATOM 889 O O . GLU A 1 109 ? -16.599 12.443 4.098 1.00 98.19 109 GLU A O 1
ATOM 894 N N . LEU A 1 110 ? -14.947 13.840 4.685 1.00 98.31 110 LEU A N 1
ATOM 895 C CA . LEU A 1 110 ? -14.678 14.283 3.315 1.00 98.31 110 LEU A CA 1
ATOM 896 C C . LEU A 1 110 ? -14.258 13.117 2.406 1.00 98.31 110 LEU A C 1
ATOM 898 O O . LEU A 1 110 ? -14.730 13.031 1.270 1.00 98.31 110 LEU A O 1
ATOM 902 N N . TYR A 1 111 ? -13.397 12.223 2.896 1.00 98.44 111 TYR A N 1
ATOM 903 C CA . TYR A 1 111 ? -13.000 11.009 2.182 1.00 98.44 111 TYR A CA 1
ATOM 904 C C . TYR A 1 111 ? -14.212 10.144 1.816 1.00 98.44 111 TYR A C 1
ATOM 906 O O . TYR A 1 111 ? -14.383 9.795 0.646 1.00 98.44 111 TYR A O 1
ATOM 914 N N . GLU A 1 112 ? -15.084 9.846 2.782 1.00 98.19 112 GLU A N 1
ATOM 915 C CA . GLU A 1 112 ? -16.276 9.027 2.548 1.00 98.19 112 GLU A CA 1
ATOM 916 C C . GLU A 1 112 ? -17.278 9.721 1.617 1.00 98.19 112 GLU A C 1
ATOM 918 O O . GLU A 1 112 ? -17.816 9.070 0.719 1.00 98.19 112 GLU A O 1
ATOM 923 N N . ASN A 1 113 ? -17.466 11.038 1.742 1.00 97.94 113 ASN A N 1
ATOM 924 C CA . ASN A 1 113 ? -18.314 11.816 0.836 1.00 97.94 113 ASN A CA 1
ATOM 925 C C . ASN A 1 113 ? -17.837 11.715 -0.619 1.00 97.94 113 ASN A C 1
ATOM 927 O O . ASN A 1 113 ? -18.652 11.534 -1.523 1.00 97.94 113 ASN A O 1
ATOM 931 N N . ILE A 1 114 ? -16.522 11.789 -0.858 1.00 97.38 114 ILE A N 1
ATOM 932 C CA . ILE A 1 114 ? -15.950 11.609 -2.199 1.00 97.38 114 ILE A CA 1
ATOM 933 C C . ILE A 1 114 ? -16.115 10.158 -2.660 1.00 97.38 114 ILE A C 1
ATOM 935 O O . ILE A 1 114 ? -16.508 9.930 -3.803 1.00 97.38 114 ILE A O 1
ATOM 939 N N . ARG A 1 115 ? -15.847 9.179 -1.787 1.00 96.69 115 ARG A N 1
ATOM 940 C CA . ARG A 1 115 ? -15.932 7.738 -2.088 1.00 96.69 115 ARG A CA 1
ATOM 941 C C . ARG A 1 115 ? -17.334 7.303 -2.518 1.00 96.69 115 ARG A C 1
ATOM 943 O O . ARG A 1 115 ? -17.454 6.397 -3.335 1.00 96.69 115 ARG A O 1
ATOM 950 N N . HIS A 1 116 ? -18.362 7.991 -2.026 1.00 97.19 116 HIS A N 1
ATOM 951 C CA . HIS A 1 116 ? -19.772 7.720 -2.307 1.00 97.19 116 HIS A CA 1
ATOM 952 C C . HIS A 1 116 ? -20.385 8.571 -3.435 1.00 97.19 116 HIS A C 1
ATOM 954 O O . HIS A 1 116 ? -21.589 8.481 -3.677 1.00 97.19 116 HIS A O 1
ATOM 960 N N . LEU A 1 117 ? -19.610 9.394 -4.153 1.00 97.25 117 LEU A N 1
ATOM 961 C CA . LEU A 1 117 ? -20.136 10.075 -5.344 1.00 97.25 117 LEU A CA 1
ATOM 962 C C . LEU A 1 117 ? -20.508 9.046 -6.424 1.00 97.25 117 LEU A C 1
ATOM 964 O O . LEU A 1 117 ? -19.755 8.111 -6.665 1.00 97.25 117 LEU A O 1
ATOM 968 N N . ASN A 1 118 ? -21.593 9.287 -7.170 1.00 96.69 118 ASN A N 1
ATOM 969 C CA . ASN A 1 118 ? -22.171 8.357 -8.164 1.00 96.69 118 ASN A CA 1
ATOM 970 C C . ASN A 1 118 ? -21.201 7.775 -9.215 1.00 96.69 118 ASN A C 1
ATOM 972 O O . ASN A 1 118 ? -21.523 6.783 -9.861 1.00 96.69 118 ASN A O 1
ATOM 976 N N . ARG A 1 119 ? -20.047 8.410 -9.447 1.00 94.25 119 ARG A N 1
ATOM 977 C CA . ARG A 1 119 ? -19.031 7.961 -10.416 1.00 94.25 119 ARG A CA 1
ATOM 978 C C . ARG A 1 119 ? -17.978 7.017 -9.824 1.00 94.25 119 ARG A C 1
ATOM 980 O O . ARG A 1 119 ? -17.117 6.544 -10.562 1.00 94.25 119 ARG A O 1
ATOM 987 N N . PHE A 1 120 ? -17.992 6.817 -8.510 1.00 95.25 120 PHE A N 1
ATOM 988 C CA . PHE A 1 120 ? -17.055 5.969 -7.788 1.00 95.25 120 PHE A CA 1
ATOM 989 C C . PHE A 1 120 ? -17.785 4.773 -7.179 1.00 95.25 120 PHE A C 1
ATOM 991 O O . PHE A 1 120 ? -18.975 4.830 -6.885 1.00 95.25 120 PHE A O 1
ATOM 998 N N . ASP A 1 121 ? -17.050 3.679 -7.008 1.00 94.00 121 ASP A N 1
ATOM 999 C CA . ASP A 1 121 ? -17.534 2.527 -6.261 1.00 94.00 121 ASP A CA 1
ATOM 1000 C C . ASP A 1 121 ? -17.305 2.776 -4.767 1.00 94.00 121 ASP A C 1
ATOM 1002 O O . ASP A 1 121 ? -16.160 2.875 -4.316 1.00 94.00 121 ASP A O 1
ATOM 1006 N N . ALA A 1 122 ? -18.398 2.870 -4.009 1.00 95.38 122 ALA A N 1
ATOM 1007 C CA . ALA A 1 122 ? -18.373 3.076 -2.565 1.00 95.38 122 ALA A CA 1
ATOM 1008 C C . ALA A 1 122 ? -17.705 1.919 -1.803 1.00 95.38 122 ALA A C 1
ATOM 1010 O O . ALA A 1 122 ? -17.215 2.117 -0.693 1.00 95.38 122 ALA A O 1
ATOM 1011 N N . ASN A 1 123 ? -17.653 0.716 -2.385 1.00 97.06 123 ASN A N 1
ATOM 1012 C CA . ASN A 1 123 ? -16.954 -0.413 -1.782 1.00 97.06 123 ASN A CA 1
ATOM 1013 C C . ASN A 1 123 ? -15.432 -0.316 -1.958 1.00 97.06 123 ASN A C 1
ATOM 1015 O O . ASN A 1 123 ? -14.687 -0.996 -1.258 1.00 97.06 123 ASN A O 1
ATOM 1019 N N . HIS A 1 124 ? -14.947 0.523 -2.872 1.00 97.44 124 HIS A N 1
ATOM 1020 C CA . HIS A 1 124 ? -13.522 0.689 -3.117 1.00 97.44 124 HIS A CA 1
ATOM 1021 C C . HIS A 1 124 ? -12.832 1.413 -1.953 1.00 97.44 124 HIS A C 1
ATOM 1023 O O . HIS A 1 124 ? -13.405 2.339 -1.387 1.00 97.44 124 HIS A O 1
ATOM 1029 N N . CYS A 1 125 ? -11.589 1.061 -1.619 1.00 97.88 125 CYS A N 1
ATOM 1030 C CA . CYS A 1 125 ? -10.793 1.687 -0.550 1.00 97.88 125 CYS A CA 1
ATOM 1031 C C . CYS A 1 125 ? -9.622 2.528 -1.107 1.00 97.88 125 CYS A C 1
ATOM 1033 O O . CYS A 1 125 ? -8.461 2.245 -0.793 1.00 97.88 125 CYS A O 1
ATOM 1035 N N . PRO A 1 126 ? -9.878 3.533 -1.968 1.00 97.69 126 PRO A N 1
ATOM 1036 C CA . PRO A 1 126 ? -8.845 4.257 -2.710 1.00 97.69 126 PRO A CA 1
ATOM 1037 C C . PRO A 1 126 ? -7.853 4.978 -1.796 1.00 97.69 126 PRO A C 1
ATOM 1039 O O . PRO A 1 126 ? -8.208 5.402 -0.694 1.00 97.69 126 PRO A O 1
ATOM 1042 N N . ILE A 1 127 ? -6.644 5.208 -2.317 1.00 97.88 127 ILE A N 1
ATOM 1043 C CA . ILE A 1 127 ? -5.726 6.209 -1.765 1.00 97.88 127 ILE A CA 1
ATOM 1044 C C . ILE A 1 127 ? -6.208 7.569 -2.253 1.00 97.88 127 ILE A C 1
ATOM 1046 O O . ILE A 1 127 ? -6.162 7.835 -3.456 1.00 97.88 127 ILE A O 1
ATOM 1050 N N . MET A 1 128 ? -6.675 8.417 -1.341 1.00 98.25 128 MET A N 1
ATOM 1051 C CA . MET A 1 128 ? -7.013 9.798 -1.667 1.00 98.25 128 MET A CA 1
ATOM 1052 C C . MET A 1 128 ? -6.018 10.751 -1.030 1.00 98.25 128 MET A C 1
ATOM 1054 O O . MET A 1 128 ? -5.695 10.636 0.153 1.00 98.25 128 MET A O 1
ATOM 1058 N N . GLU A 1 129 ? -5.555 11.700 -1.828 1.00 97.25 129 GLU A N 1
ATOM 1059 C CA . GLU A 1 129 ? -4.647 12.749 -1.392 1.00 97.25 129 GLU A CA 1
ATOM 1060 C C . GLU A 1 129 ? -5.395 14.061 -1.229 1.00 97.25 129 GLU A C 1
ATOM 1062 O O . GLU A 1 129 ? -6.242 14.427 -2.048 1.00 97.25 129 GLU A O 1
ATOM 1067 N N . PHE A 1 130 ? -5.048 14.770 -0.168 1.00 97.25 130 PHE A N 1
ATOM 1068 C CA . PHE A 1 130 ? -5.636 16.026 0.236 1.00 97.25 130 PHE A CA 1
ATOM 1069 C C . PHE A 1 130 ? -4.540 17.021 0.604 1.00 97.25 130 PHE A C 1
ATOM 1071 O O . PHE A 1 130 ? -3.482 16.639 1.098 1.00 97.25 130 PHE A O 1
ATOM 1078 N N . GLN A 1 131 ? -4.833 18.304 0.449 1.00 96.12 131 GLN A N 1
ATOM 1079 C CA . GLN A 1 131 ? -4.083 19.389 1.064 1.00 96.12 131 GLN A CA 1
ATOM 1080 C C . GLN A 1 131 ? -4.962 20.032 2.135 1.00 96.12 131 GLN A C 1
ATOM 1082 O O . GLN A 1 131 ? -6.018 20.582 1.818 1.00 96.12 131 GLN A O 1
ATOM 1087 N N . THR A 1 132 ? -4.535 19.994 3.393 1.00 96.56 132 THR A N 1
ATOM 1088 C CA . THR A 1 132 ? -5.133 20.809 4.457 1.00 96.56 132 THR A CA 1
ATOM 1089 C C . THR A 1 132 ? -4.419 22.152 4.472 1.00 96.56 132 THR A C 1
ATOM 1091 O O . THR A 1 132 ? -3.257 22.227 4.870 1.00 96.56 132 THR A O 1
ATOM 1094 N N . ALA A 1 133 ? -5.093 23.202 4.013 1.00 94.81 133 ALA A N 1
ATOM 1095 C CA . ALA A 1 133 ? -4.543 24.550 3.996 1.00 94.81 133 ALA A CA 1
ATOM 1096 C C . ALA A 1 133 ? -4.380 25.127 5.411 1.00 94.81 133 ALA A C 1
ATOM 1098 O O . ALA A 1 133 ? -4.973 24.636 6.370 1.00 94.81 133 ALA A O 1
ATOM 1099 N N . GLU A 1 134 ? -3.610 26.208 5.544 1.00 92.56 134 GLU A N 1
ATOM 1100 C CA . GLU A 1 134 ? -3.353 26.869 6.838 1.00 92.56 134 GLU A CA 1
ATOM 1101 C C . GLU A 1 134 ? -4.625 27.362 7.547 1.00 92.56 134 GLU A C 1
ATOM 1103 O O . GLU A 1 134 ? -4.667 27.427 8.769 1.00 92.56 134 GLU A O 1
ATOM 1108 N N . ASN A 1 135 ? -5.691 27.655 6.797 1.00 93.19 135 ASN A N 1
ATOM 1109 C CA . ASN A 1 135 ? -7.000 28.012 7.350 1.00 93.19 135 ASN A CA 1
ATOM 1110 C C . ASN A 1 135 ? -7.864 26.794 7.745 1.00 93.19 135 ASN A C 1
ATOM 1112 O O . ASN A 1 135 ? -9.056 26.950 8.006 1.00 93.19 135 ASN A O 1
ATOM 1116 N N . GLY A 1 136 ? -7.299 25.584 7.721 1.00 93.44 136 GLY A N 1
ATOM 1117 C CA . GLY A 1 136 ? -7.974 24.328 8.049 1.00 93.44 136 GLY A CA 1
ATOM 1118 C C . GLY A 1 136 ? -8.810 23.723 6.918 1.00 93.44 136 GLY A C 1
ATOM 1119 O O . GLY A 1 136 ? -9.321 22.615 7.069 1.00 93.44 136 GLY A O 1
ATOM 1120 N N . ARG A 1 137 ? -8.952 24.396 5.767 1.00 95.69 137 ARG A N 1
ATOM 1121 C CA . ARG A 1 137 ? -9.737 23.868 4.643 1.00 95.69 137 ARG A CA 1
ATOM 1122 C C . ARG A 1 137 ? -9.019 22.704 3.966 1.00 95.69 137 ARG A C 1
ATOM 1124 O O . ARG A 1 137 ? -7.865 22.830 3.566 1.00 95.69 137 ARG A O 1
ATOM 1131 N N . ASN A 1 138 ? -9.742 21.609 3.751 1.00 96.88 138 ASN A N 1
ATOM 1132 C CA . ASN A 1 138 ? -9.257 20.460 2.992 1.00 96.88 138 ASN A CA 1
ATOM 1133 C C . ASN A 1 138 ? -9.574 20.608 1.496 1.00 96.88 138 ASN A C 1
ATOM 1135 O O . ASN A 1 138 ? -10.711 20.895 1.115 1.00 96.88 138 ASN A O 1
ATOM 1139 N N . TYR A 1 139 ? -8.574 20.371 0.652 1.00 95.81 139 TYR A N 1
ATOM 1140 C CA . TYR A 1 139 ? -8.687 20.296 -0.802 1.00 95.81 139 TYR A CA 1
ATOM 1141 C C . TYR A 1 139 ? -8.363 18.881 -1.250 1.00 95.81 139 TYR A C 1
ATOM 1143 O O . TYR A 1 139 ? -7.306 18.365 -0.914 1.00 95.81 139 TYR A O 1
ATOM 1151 N N . PHE A 1 140 ? -9.253 18.256 -2.011 1.00 95.19 140 PHE A N 1
ATOM 1152 C CA . PHE A 1 140 ? -8.975 16.974 -2.651 1.00 95.19 140 PHE A C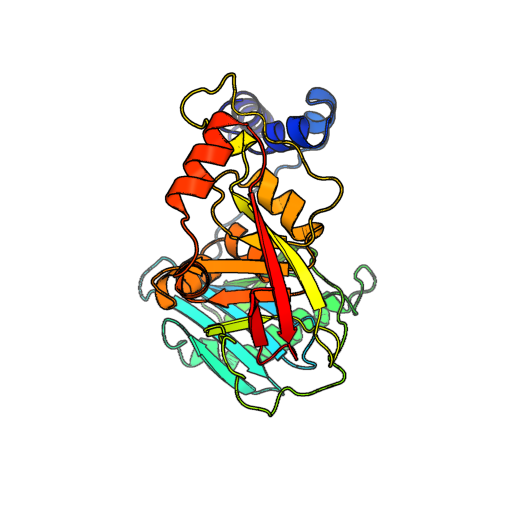A 1
ATOM 1153 C C . PHE A 1 140 ? -8.042 17.175 -3.854 1.00 95.19 140 PHE A C 1
ATOM 1155 O O . PHE A 1 140 ? -8.276 18.069 -4.667 1.00 95.19 140 PHE A O 1
ATOM 1162 N N . LEU A 1 141 ? -7.006 16.341 -3.964 1.00 93.56 141 LEU A N 1
ATOM 1163 C CA . LEU A 1 141 ? -5.972 16.439 -4.995 1.00 93.56 141 LEU A CA 1
ATOM 1164 C C . LEU A 1 141 ? -6.051 15.277 -5.986 1.00 93.56 141 LEU A C 1
ATOM 1166 O O . LEU A 1 141 ? -6.198 15.489 -7.189 1.00 93.56 141 LEU A O 1
ATOM 1170 N N . GLN A 1 142 ? -5.925 14.046 -5.487 1.00 93.38 142 GLN A N 1
ATOM 1171 C CA . GLN A 1 142 ? -5.750 12.855 -6.318 1.00 93.38 142 GLN A CA 1
ATOM 1172 C C . GLN A 1 142 ? -6.495 11.651 -5.744 1.00 93.38 142 GLN A C 1
ATOM 1174 O O . GLN A 1 142 ? -6.675 11.519 -4.535 1.00 93.38 142 GLN A O 1
ATOM 1179 N N . TYR A 1 143 ? -6.911 10.758 -6.642 1.00 94.88 143 TYR A N 1
ATOM 1180 C CA . TYR A 1 143 ? -7.578 9.497 -6.331 1.00 94.88 143 TYR A CA 1
ATOM 1181 C C . TYR A 1 143 ? -6.837 8.369 -7.039 1.00 94.88 143 TYR A C 1
ATOM 1183 O O . TYR A 1 143 ? -6.756 8.345 -8.269 1.00 94.88 143 TYR A O 1
ATOM 1191 N N . HIS A 1 144 ? -6.334 7.408 -6.271 1.00 94.38 144 HIS A N 1
ATOM 1192 C CA . HIS A 1 144 ? -5.683 6.221 -6.807 1.00 94.38 144 HIS A CA 1
ATOM 1193 C C . HIS A 1 144 ? -6.442 4.970 -6.395 1.00 94.38 144 HIS A C 1
ATOM 1195 O O . HIS A 1 144 ? -6.671 4.718 -5.211 1.00 94.38 144 HIS A O 1
ATOM 1201 N N . ARG A 1 145 ? -6.785 4.155 -7.395 1.00 93.31 145 ARG A N 1
ATOM 1202 C CA . ARG A 1 145 ? -7.453 2.878 -7.163 1.00 93.31 145 ARG A CA 1
ATOM 1203 C C . ARG A 1 145 ? -6.542 1.873 -6.457 1.00 93.31 145 ARG A C 1
ATOM 1205 O O . ARG A 1 145 ? -5.345 1.783 -6.750 1.00 93.31 145 ARG A O 1
ATOM 1212 N N . THR A 1 146 ? -7.142 1.100 -5.567 1.00 94.75 146 THR A N 1
ATOM 1213 C CA . THR A 1 146 ? -6.533 0.058 -4.734 1.00 94.75 146 THR A CA 1
ATOM 1214 C C . THR A 1 146 ? -7.427 -1.187 -4.730 1.00 94.75 146 THR A C 1
ATOM 1216 O O . THR A 1 146 ? -7.683 -1.756 -5.790 1.00 94.75 146 THR A O 1
ATOM 1219 N N . ARG A 1 147 ? -7.883 -1.632 -3.557 1.00 94.62 147 ARG A N 1
ATOM 1220 C CA . ARG A 1 147 ? -8.702 -2.812 -3.325 1.00 94.62 147 ARG A CA 1
ATOM 1221 C C . ARG A 1 147 ? -10.102 -2.403 -2.918 1.00 94.62 147 ARG A C 1
ATOM 1223 O O . ARG A 1 147 ? -10.314 -1.327 -2.370 1.00 94.62 147 ARG A O 1
ATOM 1230 N N . ASP A 1 148 ? -11.027 -3.311 -3.157 1.00 97.56 148 ASP A N 1
ATOM 1231 C CA . ASP A 1 148 ? -12.364 -3.220 -2.601 1.00 97.56 148 ASP A CA 1
ATOM 1232 C C . ASP A 1 148 ? -12.357 -3.741 -1.166 1.00 97.56 148 ASP A C 1
ATOM 1234 O O . ASP A 1 148 ? -11.556 -4.612 -0.808 1.00 97.56 148 ASP A O 1
ATOM 1238 N N . PHE A 1 149 ? -13.254 -3.205 -0.350 1.00 98.19 149 PHE A N 1
ATOM 1239 C CA . PHE A 1 149 ? -13.458 -3.647 1.012 1.00 98.19 149 PHE A CA 1
ATOM 1240 C C . PHE A 1 149 ? -13.968 -5.093 1.023 1.00 98.19 149 PHE A C 1
ATOM 1242 O O . PHE A 1 149 ? -14.971 -5.432 0.386 1.00 98.19 149 PHE A O 1
ATOM 1249 N N . LYS A 1 150 ? -13.257 -5.949 1.757 1.00 97.50 150 LYS A N 1
ATOM 1250 C CA . LYS A 1 150 ? -13.576 -7.355 2.003 1.00 97.50 150 LYS A CA 1
ATOM 1251 C C . LYS A 1 150 ? -13.368 -7.621 3.496 1.00 97.50 150 LYS A C 1
ATOM 1253 O O . LYS A 1 150 ? -12.234 -7.868 3.902 1.00 97.50 150 LYS A O 1
ATOM 1258 N N . PRO A 1 151 ? -14.422 -7.517 4.324 1.00 97.19 151 PRO A N 1
ATOM 1259 C CA . PRO A 1 151 ? -14.271 -7.587 5.770 1.00 97.19 151 PRO A CA 1
ATOM 1260 C C . PRO A 1 151 ? -13.682 -8.932 6.203 1.00 97.19 151 PRO A C 1
ATOM 1262 O O . PRO A 1 151 ? -14.094 -9.977 5.697 1.00 97.19 151 PRO A O 1
ATOM 1265 N N . THR A 1 152 ? -12.762 -8.907 7.170 1.00 97.62 152 THR A N 1
ATOM 1266 C CA . THR A 1 152 ? -12.316 -10.136 7.841 1.00 97.62 152 THR A CA 1
ATOM 1267 C C . THR A 1 152 ? -13.495 -10.822 8.536 1.00 97.62 152 THR A C 1
ATOM 1269 O O . THR A 1 152 ? -14.395 -10.165 9.067 1.00 97.62 152 THR A O 1
ATOM 1272 N N . THR A 1 153 ? -13.492 -12.154 8.549 1.00 97.00 153 THR A N 1
ATOM 1273 C CA . THR A 1 153 ? -14.522 -12.974 9.207 1.00 97.00 153 THR A CA 1
ATOM 1274 C C . THR A 1 153 ? -14.064 -13.558 10.539 1.00 97.00 153 THR A C 1
ATOM 1276 O O . THR A 1 153 ? -14.826 -14.274 11.185 1.00 97.00 153 THR A O 1
ATOM 1279 N N . PHE A 1 154 ? -12.823 -13.296 10.948 1.00 98.31 154 PHE A N 1
ATOM 1280 C CA . PHE A 1 154 ? -12.244 -13.833 12.174 1.00 98.31 154 PHE A CA 1
ATOM 1281 C C . PHE A 1 154 ? -11.298 -12.826 12.825 1.00 98.31 154 PHE A C 1
ATOM 1283 O O . PHE A 1 154 ? -10.964 -11.794 12.242 1.00 98.31 154 PHE A O 1
ATOM 1290 N N . LYS A 1 155 ? -10.879 -13.150 14.047 1.00 98.19 155 LYS A N 1
ATOM 1291 C CA . LYS A 1 155 ? -9.893 -12.400 14.815 1.00 98.19 155 LYS A CA 1
ATOM 1292 C C . LYS A 1 155 ? -8.797 -13.350 15.285 1.00 98.19 155 LYS A C 1
ATOM 1294 O O . LYS A 1 155 ? -9.084 -14.455 15.747 1.00 98.19 155 LYS A O 1
ATOM 1299 N N . LEU A 1 156 ? -7.549 -12.924 15.160 1.00 98.12 156 LEU A N 1
ATOM 1300 C CA . LEU A 1 156 ? -6.367 -13.715 15.468 1.00 98.12 156 LEU A CA 1
ATOM 1301 C C . LEU A 1 156 ? -5.941 -13.469 16.924 1.00 98.12 156 LEU A C 1
ATOM 1303 O O . LEU A 1 156 ? -5.085 -12.637 17.227 1.00 98.12 156 LEU A O 1
ATOM 1307 N N . GLU A 1 157 ? -6.597 -14.176 17.846 1.00 97.50 157 GLU A N 1
ATOM 1308 C CA . GLU A 1 157 ? -6.427 -13.973 19.296 1.00 97.50 157 GLU A CA 1
ATOM 1309 C C . GLU A 1 157 ? -5.357 -14.864 19.939 1.00 97.50 157 GLU A C 1
ATOM 1311 O O . GLU A 1 157 ? -4.961 -14.610 21.073 1.00 97.50 157 GLU A O 1
ATOM 1316 N N . ARG A 1 158 ? -4.870 -15.890 19.232 1.00 97.75 158 ARG A N 1
ATOM 1317 C CA . ARG A 1 158 ? -3.782 -16.742 19.731 1.00 97.75 158 ARG A CA 1
ATOM 1318 C C . ARG A 1 158 ? -2.436 -16.012 19.703 1.00 97.75 158 ARG A C 1
ATOM 1320 O O . ARG A 1 158 ? -2.284 -15.000 19.020 1.00 97.75 158 ARG A O 1
ATOM 1327 N N . GLU A 1 159 ? -1.460 -16.550 20.421 1.00 98.06 159 GLU A N 1
ATOM 1328 C CA . GLU A 1 159 ? -0.055 -16.152 20.287 1.00 98.06 159 GLU A CA 1
ATOM 1329 C C . GLU A 1 159 ? 0.598 -16.832 19.067 1.00 98.06 159 GLU A C 1
ATOM 1331 O O . GLU A 1 159 ? 0.071 -17.852 18.591 1.00 98.06 159 GLU A O 1
ATOM 1336 N N . PRO A 1 160 ? 1.724 -16.291 18.556 1.00 97.50 160 PRO A N 1
ATOM 1337 C CA . PRO A 1 160 ? 2.523 -16.966 17.542 1.00 97.50 160 PRO A CA 1
ATOM 1338 C C . PRO A 1 160 ? 2.927 -18.374 17.998 1.00 97.50 160 PRO A C 1
ATOM 1340 O O . PRO A 1 160 ? 3.388 -18.584 19.124 1.00 97.50 160 PRO A O 1
ATOM 1343 N N . GLU A 1 161 ? 2.760 -19.346 17.111 1.00 96.88 161 GLU A N 1
ATOM 1344 C CA . GLU A 1 161 ? 3.249 -20.705 17.296 1.00 96.88 161 GLU A CA 1
ATOM 1345 C C . GLU A 1 161 ? 4.768 -20.781 17.094 1.00 96.88 161 GLU A C 1
ATOM 1347 O O . GLU A 1 161 ? 5.446 -19.819 16.724 1.00 96.88 161 GLU A O 1
ATOM 1352 N N . LYS A 1 162 ? 5.335 -21.967 17.335 1.00 95.06 162 LYS A N 1
ATOM 1353 C CA . LYS A 1 162 ? 6.753 -22.204 17.081 1.00 95.06 162 LYS A CA 1
ATOM 1354 C C . LYS A 1 162 ? 7.080 -21.912 15.608 1.00 95.06 162 LYS A C 1
ATOM 1356 O O . LYS A 1 162 ? 6.429 -22.441 14.706 1.00 95.06 162 LYS A O 1
ATOM 1361 N N . ASP A 1 163 ? 8.130 -21.119 15.407 1.00 93.94 163 ASP A N 1
ATOM 1362 C CA . ASP A 1 163 ? 8.665 -20.700 14.105 1.00 93.94 163 ASP A CA 1
ATOM 1363 C C . ASP A 1 163 ? 7.774 -19.699 13.336 1.00 93.94 163 ASP A C 1
ATOM 1365 O O . ASP A 1 163 ? 8.092 -19.337 12.201 1.00 93.94 163 ASP A O 1
ATOM 1369 N N . GLU A 1 164 ? 6.690 -19.211 13.951 1.00 96.75 164 GLU A N 1
ATOM 1370 C CA . GLU A 1 164 ? 5.934 -18.064 13.449 1.00 96.75 164 GLU A CA 1
ATOM 1371 C C . GLU A 1 164 ? 6.573 -16.737 13.882 1.00 96.75 164 GLU A C 1
ATOM 1373 O O . GLU A 1 164 ? 7.103 -16.595 14.986 1.00 96.75 164 GLU A O 1
ATOM 1378 N N . ILE A 1 165 ? 6.489 -15.737 13.007 1.00 96.25 165 ILE A N 1
ATOM 1379 C CA . ILE A 1 165 ? 6.932 -14.366 13.264 1.00 96.25 165 ILE A CA 1
ATOM 1380 C C . ILE A 1 165 ? 5.713 -13.444 13.184 1.00 96.25 165 ILE A C 1
ATOM 1382 O O . ILE A 1 165 ? 4.911 -13.549 12.257 1.00 96.25 165 ILE A O 1
ATOM 1386 N N . GLU A 1 166 ? 5.579 -12.519 14.133 1.00 97.50 166 GLU A N 1
ATOM 1387 C CA . GLU A 1 166 ? 4.583 -11.444 14.071 1.00 97.50 166 GLU A CA 1
ATOM 1388 C C . GLU A 1 166 ? 5.216 -10.191 13.425 1.00 97.50 166 GLU A C 1
ATOM 1390 O O . GLU A 1 166 ? 6.250 -9.708 13.902 1.00 97.50 166 GLU A O 1
ATOM 1395 N N . PRO A 1 167 ? 4.657 -9.656 12.321 1.00 96.88 167 PRO A N 1
ATOM 1396 C CA . PRO A 1 167 ? 5.151 -8.442 11.687 1.00 96.88 167 PRO A CA 1
ATOM 1397 C C . PRO A 1 167 ? 4.798 -7.205 12.526 1.00 96.88 167 PRO A C 1
ATOM 1399 O O . PRO A 1 167 ? 3.808 -7.176 13.252 1.00 96.88 167 PRO A O 1
ATOM 1402 N N . TRP A 1 168 ? 5.575 -6.129 12.387 1.00 95.19 168 TRP A N 1
ATOM 1403 C CA . TRP A 1 168 ? 5.322 -4.866 13.098 1.00 95.19 168 TRP A CA 1
ATOM 1404 C C . TRP A 1 168 ? 4.061 -4.147 12.622 1.00 95.19 168 TRP A C 1
ATOM 1406 O O . TRP A 1 168 ? 3.451 -3.363 13.356 1.00 95.19 168 TRP A O 1
ATOM 1416 N N . PHE A 1 169 ? 3.714 -4.366 11.358 1.00 95.88 169 PHE A N 1
ATOM 1417 C CA . PHE A 1 169 ? 2.544 -3.795 10.724 1.00 95.88 169 PHE A CA 1
ATOM 1418 C C . PHE A 1 169 ? 1.948 -4.787 9.734 1.00 95.88 169 PHE A C 1
ATOM 1420 O O . PHE A 1 169 ? 2.661 -5.493 9.017 1.00 95.88 169 PHE A O 1
ATOM 1427 N N . VAL A 1 170 ? 0.622 -4.784 9.681 1.00 97.00 170 VAL A N 1
ATOM 1428 C CA . VAL A 1 170 ? -0.184 -5.596 8.784 1.00 97.00 170 VAL A CA 1
ATOM 1429 C C . VAL A 1 170 ? -1.343 -4.768 8.248 1.00 97.00 170 VAL A C 1
ATOM 1431 O O . VAL A 1 170 ? -1.907 -3.928 8.951 1.00 97.00 170 VAL A O 1
ATOM 1434 N N . ARG A 1 171 ? -1.699 -5.027 6.992 1.00 96.44 171 ARG A N 1
ATOM 1435 C CA . ARG A 1 171 ? -2.924 -4.547 6.357 1.00 96.44 171 ARG A CA 1
ATOM 1436 C C . ARG A 1 171 ? -3.502 -5.659 5.496 1.00 96.44 171 ARG A C 1
ATOM 1438 O O . ARG A 1 171 ? -2.757 -6.295 4.755 1.00 96.44 171 ARG A O 1
ATOM 1445 N N . GLY A 1 172 ? -4.824 -5.821 5.540 1.00 97.38 172 GLY A N 1
ATOM 1446 C CA . GLY A 1 1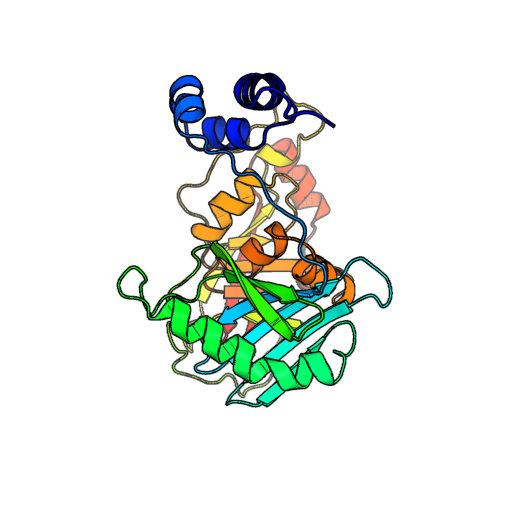72 ? -5.536 -6.861 4.794 1.00 97.38 172 GLY A CA 1
ATOM 1447 C C . GLY A 1 172 ? -5.592 -8.192 5.538 1.00 97.38 172 GLY A C 1
ATOM 1448 O O . GLY A 1 172 ? -4.809 -8.418 6.451 1.00 97.38 172 GLY A O 1
ATOM 1449 N N . ALA A 1 173 ? -6.535 -9.055 5.167 1.00 98.12 173 ALA A N 1
ATOM 1450 C CA . ALA A 1 173 ? -6.821 -10.301 5.876 1.00 98.12 173 ALA A CA 1
ATOM 1451 C C . ALA A 1 173 ? -6.7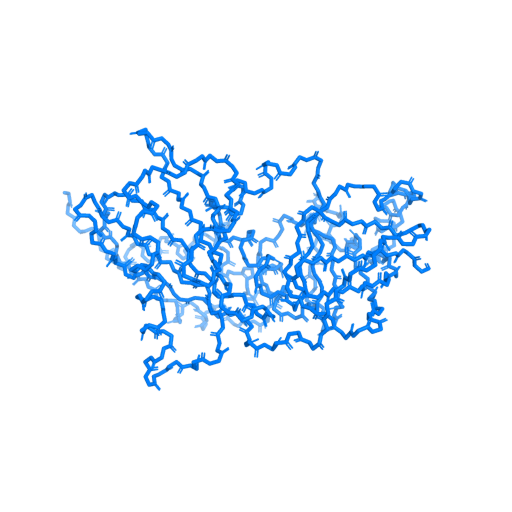79 -11.513 4.937 1.00 98.12 173 ALA A C 1
ATOM 1453 O O . ALA A 1 173 ? -7.020 -11.391 3.734 1.00 98.12 173 ALA A O 1
ATOM 1454 N N . THR A 1 174 ? -6.490 -12.680 5.507 1.00 98.38 174 THR A N 1
ATOM 1455 C CA . THR A 1 174 ? -6.595 -13.994 4.858 1.00 98.38 174 THR A CA 1
ATOM 1456 C C . THR A 1 174 ? -7.904 -14.682 5.257 1.00 98.38 174 THR A C 1
ATOM 1458 O O . THR A 1 174 ? -8.761 -14.089 5.911 1.00 98.38 174 THR A O 1
ATOM 1461 N N . LEU A 1 175 ? -8.063 -15.954 4.884 1.00 97.62 175 LEU A N 1
ATOM 1462 C CA . LEU A 1 175 ? -9.017 -16.846 5.546 1.00 97.62 175 LEU A CA 1
ATOM 1463 C C . LEU A 1 175 ? -8.522 -17.215 6.964 1.00 97.62 175 LEU A C 1
ATOM 1465 O O . LEU A 1 175 ? -7.328 -17.028 7.242 1.00 97.62 175 LEU A O 1
ATOM 1469 N N . PRO A 1 176 ? -9.398 -17.724 7.859 1.00 97.75 176 PRO A N 1
ATOM 1470 C CA . PRO A 1 176 ? -9.024 -18.116 9.224 1.00 97.75 176 PRO A CA 1
ATOM 1471 C C . PRO A 1 176 ? -7.895 -19.148 9.295 1.00 97.75 176 PRO A C 1
ATOM 1473 O O . PRO A 1 176 ? -7.043 -19.074 10.177 1.00 97.75 176 PRO A O 1
ATOM 1476 N N . GLU A 1 177 ? -7.873 -20.089 8.355 1.00 97.56 177 GLU A N 1
ATOM 1477 C CA . GLU A 1 177 ? -6.834 -21.108 8.198 1.00 97.56 177 GLU A CA 1
ATOM 1478 C C . GLU A 1 177 ? -5.523 -20.572 7.602 1.00 97.56 177 GLU A C 1
ATOM 1480 O O . GLU A 1 177 ? -4.574 -21.333 7.453 1.00 97.56 177 GLU A O 1
ATOM 1485 N N . GLY A 1 178 ? -5.461 -19.283 7.257 1.00 98.00 178 GLY A N 1
ATOM 1486 C CA . GLY A 1 178 ? -4.332 -18.678 6.563 1.00 98.00 178 GLY A CA 1
ATOM 1487 C C . GLY A 1 178 ? -4.327 -18.960 5.060 1.00 98.00 178 GLY A C 1
ATOM 1488 O O . GLY A 1 178 ? -5.341 -19.319 4.459 1.00 98.00 178 GLY A O 1
ATOM 1489 N N . ALA A 1 179 ? -3.185 -18.717 4.429 1.00 98.31 179 ALA A N 1
ATOM 1490 C CA . ALA A 1 179 ? -2.938 -19.016 3.028 1.00 98.31 179 ALA A CA 1
ATOM 1491 C C . ALA A 1 179 ? -1.443 -19.233 2.781 1.00 98.31 179 ALA A C 1
ATOM 1493 O O . ALA A 1 179 ? -0.601 -18.550 3.370 1.00 98.31 179 ALA A O 1
ATOM 1494 N N . ASP A 1 180 ? -1.145 -20.151 1.866 1.00 98.44 180 ASP A N 1
ATOM 1495 C CA . ASP A 1 180 ? 0.211 -20.414 1.404 1.00 98.44 180 ASP A CA 1
ATOM 1496 C C . ASP A 1 180 ? 0.520 -19.536 0.189 1.00 98.44 180 ASP A C 1
ATOM 1498 O O . ASP A 1 180 ? -0.269 -19.439 -0.756 1.00 98.44 180 ASP A O 1
ATOM 1502 N N . TYR A 1 181 ? 1.682 -18.896 0.213 1.00 98.25 181 TYR A N 1
ATOM 1503 C CA . TYR A 1 181 ? 2.148 -17.997 -0.829 1.00 98.25 181 TYR A CA 1
ATOM 1504 C C . TYR A 1 181 ? 3.549 -18.390 -1.269 1.00 98.25 181 TYR A C 1
ATOM 1506 O O . TYR A 1 181 ? 4.460 -18.493 -0.446 1.00 98.25 181 TYR A O 1
ATOM 1514 N N . LYS A 1 182 ? 3.746 -18.493 -2.584 1.00 97.44 182 LYS A N 1
ATOM 1515 C CA . LYS A 1 182 ? 5.084 -18.546 -3.170 1.00 97.44 182 LYS A CA 1
ATOM 1516 C C . LYS A 1 182 ? 5.590 -17.126 -3.412 1.00 97.44 182 LYS A C 1
ATOM 1518 O O . LYS A 1 182 ? 5.181 -16.458 -4.364 1.00 97.44 182 LYS A O 1
ATOM 1523 N N . VAL A 1 183 ? 6.458 -16.643 -2.531 1.00 96.62 183 VAL A N 1
ATOM 1524 C CA . VAL A 1 183 ? 6.901 -15.245 -2.505 1.00 96.62 183 VAL A CA 1
ATOM 1525 C C . VAL A 1 183 ? 8.273 -15.102 -3.152 1.00 96.62 183 VAL A C 1
ATOM 1527 O O . VAL A 1 183 ? 9.233 -15.762 -2.759 1.00 96.62 183 VAL A O 1
ATOM 1530 N N . THR A 1 184 ? 8.388 -14.208 -4.132 1.00 94.94 184 THR A N 1
ATOM 1531 C CA . THR A 1 184 ? 9.664 -13.927 -4.797 1.00 94.94 184 THR A CA 1
ATOM 1532 C C . THR A 1 184 ? 10.598 -13.152 -3.867 1.00 94.94 184 THR A C 1
ATOM 1534 O O . THR A 1 184 ? 10.280 -12.048 -3.416 1.00 94.94 184 THR A O 1
ATOM 1537 N N . LEU A 1 185 ? 11.770 -13.724 -3.594 1.00 92.81 185 LEU A N 1
ATOM 1538 C CA . LEU A 1 185 ? 12.848 -13.111 -2.816 1.00 92.81 185 LEU A CA 1
ATOM 1539 C C . LEU A 1 185 ? 13.752 -12.242 -3.690 1.00 92.81 185 LEU A C 1
ATOM 1541 O O . LEU A 1 185 ? 14.105 -11.121 -3.323 1.00 92.81 185 LEU A O 1
ATOM 1545 N N . ILE A 1 186 ? 14.160 -12.794 -4.834 1.00 91.25 186 ILE A N 1
ATOM 1546 C CA . ILE A 1 186 ? 15.159 -12.220 -5.736 1.00 91.25 186 ILE A CA 1
ATOM 1547 C C . ILE A 1 186 ? 14.687 -12.469 -7.162 1.00 91.25 186 ILE A C 1
ATOM 1549 O O . ILE A 1 186 ? 14.384 -13.605 -7.510 1.00 91.25 186 ILE A O 1
ATOM 1553 N N . TYR A 1 187 ? 14.666 -11.424 -7.986 1.00 90.00 187 TYR A N 1
ATOM 1554 C CA . TYR A 1 187 ? 14.329 -11.543 -9.404 1.00 90.00 187 TYR A CA 1
ATOM 1555 C C . TYR A 1 187 ? 15.609 -11.713 -10.204 1.00 90.00 187 TYR A C 1
ATOM 1557 O O . TYR A 1 187 ? 16.407 -10.772 -10.257 1.00 90.00 187 TYR A O 1
ATOM 1565 N N . GLY A 1 188 ? 15.809 -12.867 -10.836 1.00 87.44 188 GLY A N 1
ATOM 1566 C CA . GLY A 1 188 ? 17.045 -13.191 -11.552 1.00 87.44 188 GLY A CA 1
ATOM 1567 C C . GLY A 1 188 ? 17.363 -12.163 -12.640 1.00 87.44 188 GLY A C 1
ATOM 1568 O O . GLY A 1 188 ? 18.463 -11.606 -12.674 1.00 87.44 188 GLY A O 1
ATOM 1569 N N . GLY A 1 189 ? 16.348 -11.768 -13.419 1.00 80.50 189 GLY A N 1
ATOM 1570 C CA . GLY A 1 189 ? 16.462 -10.723 -14.449 1.00 80.50 189 GLY A CA 1
ATOM 1571 C C . GLY A 1 189 ? 16.831 -9.327 -13.921 1.00 80.50 189 GLY A C 1
ATOM 1572 O O . GLY A 1 189 ? 17.264 -8.466 -14.686 1.00 80.50 189 GLY A O 1
ATOM 1573 N N . MET A 1 190 ? 16.714 -9.086 -12.609 1.00 78.75 190 MET A N 1
ATOM 1574 C CA . MET A 1 190 ? 17.073 -7.809 -11.983 1.00 78.75 190 MET A CA 1
ATOM 1575 C C . MET A 1 190 ? 18.439 -7.797 -11.304 1.00 78.75 190 MET A C 1
ATOM 1577 O O . MET A 1 190 ? 18.898 -6.722 -10.902 1.00 78.75 190 MET A O 1
ATOM 1581 N N . VAL A 1 191 ? 19.090 -8.952 -11.155 1.00 76.81 191 VAL A N 1
ATOM 1582 C CA . VAL A 1 191 ? 20.376 -9.047 -10.455 1.00 76.81 191 VAL A CA 1
ATOM 1583 C C . VAL A 1 191 ? 21.511 -8.401 -11.266 1.00 76.81 191 VAL A C 1
ATOM 1585 O O . VAL A 1 191 ? 22.447 -7.840 -10.697 1.00 76.81 191 VAL A O 1
ATOM 1588 N N . HIS A 1 192 ? 21.395 -8.354 -12.595 1.00 65.94 192 HIS A N 1
ATOM 1589 C CA . HIS A 1 192 ? 22.419 -7.827 -13.507 1.00 65.94 192 HIS A CA 1
ATOM 1590 C C . HIS A 1 192 ? 22.388 -6.306 -13.727 1.00 65.94 192 HIS A C 1
ATOM 1592 O O . HIS A 1 192 ? 22.689 -5.840 -14.818 1.00 65.94 192 HIS A O 1
ATOM 1598 N N . ARG A 1 193 ? 22.083 -5.488 -12.711 1.00 61.22 193 ARG A N 1
ATOM 1599 C CA . ARG A 1 193 ? 21.909 -4.021 -12.876 1.00 61.22 193 ARG A CA 1
ATOM 1600 C C . ARG A 1 193 ? 23.060 -3.273 -13.557 1.00 61.22 193 ARG A C 1
ATOM 1602 O O . ARG A 1 193 ? 22.843 -2.191 -14.091 1.00 61.22 193 ARG A O 1
ATOM 1609 N N . VAL A 1 194 ? 24.276 -3.810 -13.483 1.00 57.09 194 VAL A N 1
ATOM 1610 C CA . VAL A 1 194 ? 25.478 -3.207 -14.080 1.00 57.09 194 VAL A CA 1
ATOM 1611 C C . VAL A 1 194 ? 25.555 -3.481 -15.586 1.00 57.09 194 VAL A C 1
ATOM 1613 O O . VAL A 1 194 ? 26.095 -2.670 -16.331 1.00 57.09 194 VAL A O 1
ATOM 1616 N N . ASP A 1 195 ? 24.972 -4.590 -16.039 1.00 63.19 195 ASP A N 1
ATOM 1617 C CA . ASP A 1 195 ? 24.925 -4.994 -17.439 1.00 63.19 195 ASP A CA 1
ATOM 1618 C C . ASP A 1 195 ? 23.538 -4.654 -17.999 1.00 63.19 195 ASP A C 1
ATOM 1620 O O . ASP A 1 195 ? 22.600 -5.453 -17.945 1.00 63.19 195 ASP A O 1
ATOM 1624 N N . LYS A 1 196 ? 23.389 -3.410 -18.471 1.00 60.88 196 LYS A N 1
ATOM 1625 C CA . LYS A 1 196 ? 22.111 -2.878 -18.974 1.00 60.88 196 LYS A CA 1
ATOM 1626 C C . LYS A 1 196 ? 21.525 -3.722 -20.109 1.00 60.88 196 LYS A C 1
ATOM 1628 O O . LYS A 1 196 ? 20.304 -3.757 -20.238 1.00 60.88 196 LYS A O 1
ATOM 1633 N N . ASP A 1 197 ? 22.369 -4.421 -20.865 1.00 60.22 197 ASP A N 1
ATOM 1634 C CA . ASP A 1 197 ? 21.956 -5.276 -21.979 1.00 60.22 197 ASP A CA 1
ATOM 1635 C C . ASP A 1 197 ? 21.358 -6.610 -21.498 1.00 60.22 197 ASP A C 1
ATOM 1637 O O . ASP A 1 197 ? 20.598 -7.246 -22.226 1.00 60.22 197 ASP A O 1
ATOM 1641 N N . LYS A 1 198 ? 21.637 -7.014 -20.249 1.00 60.41 198 LYS A N 1
ATOM 1642 C CA . LYS A 1 198 ? 21.055 -8.202 -19.593 1.00 60.41 198 LYS A CA 1
ATOM 1643 C C . LYS A 1 198 ? 19.948 -7.876 -18.595 1.00 60.41 198 LYS A C 1
ATOM 1645 O O . LYS A 1 198 ? 19.322 -8.786 -18.055 1.00 60.41 198 LYS A O 1
ATOM 1650 N N . TYR A 1 199 ? 19.708 -6.595 -18.328 1.00 65.94 199 TYR A N 1
ATOM 1651 C CA . TYR A 1 199 ? 18.638 -6.157 -17.442 1.00 65.94 199 TYR A CA 1
ATOM 1652 C C . TYR A 1 199 ? 17.287 -6.233 -18.170 1.00 65.94 199 TYR A C 1
ATOM 1654 O O . TYR A 1 199 ? 16.805 -5.257 -18.753 1.00 65.94 199 TYR A O 1
ATOM 1662 N N . GLU A 1 200 ? 16.666 -7.412 -18.138 1.00 70.69 200 GLU A N 1
ATOM 1663 C CA . GLU A 1 200 ? 15.339 -7.644 -18.704 1.00 70.69 200 GLU A CA 1
ATOM 1664 C C . GLU A 1 200 ? 14.322 -7.891 -17.586 1.00 70.69 200 GLU A C 1
ATOM 1666 O O . GLU A 1 200 ? 14.209 -8.978 -17.024 1.00 70.69 200 GLU A O 1
ATOM 1671 N N . VAL A 1 201 ? 13.557 -6.851 -17.257 1.00 77.38 201 VAL A N 1
ATOM 1672 C CA . VAL A 1 201 ? 12.416 -6.977 -16.350 1.00 77.38 201 VAL A CA 1
ATOM 1673 C C . VAL A 1 201 ? 11.214 -7.453 -17.150 1.00 77.38 201 VAL A C 1
ATOM 1675 O O . VAL A 1 201 ? 10.760 -6.751 -18.053 1.00 77.38 201 VAL A O 1
ATOM 1678 N N . LYS A 1 202 ? 10.679 -8.622 -16.797 1.00 80.94 202 LYS A N 1
ATOM 1679 C CA . LYS A 1 202 ? 9.443 -9.158 -17.376 1.00 80.94 202 LYS A CA 1
ATOM 1680 C C . LYS A 1 202 ? 8.318 -9.041 -16.366 1.00 80.94 202 LYS A C 1
ATOM 1682 O O . LYS A 1 202 ? 8.487 -9.399 -15.204 1.00 80.94 202 LYS A O 1
ATOM 1687 N N . LEU A 1 203 ? 7.164 -8.544 -16.807 1.00 85.38 203 LEU A N 1
ATOM 1688 C CA . LEU A 1 203 ? 5.956 -8.637 -15.997 1.00 85.38 203 LEU A CA 1
ATOM 1689 C C . LEU A 1 203 ? 5.563 -10.105 -15.889 1.00 85.38 203 LEU A C 1
ATOM 1691 O O . LEU A 1 203 ? 5.350 -10.768 -16.902 1.00 85.38 203 LEU A O 1
ATOM 1695 N N . LEU A 1 204 ? 5.423 -10.590 -14.662 1.00 86.38 204 LEU A N 1
ATOM 1696 C CA . LEU A 1 204 ? 4.880 -11.917 -14.435 1.00 86.38 204 LEU A CA 1
ATOM 1697 C C . LEU A 1 204 ? 3.359 -11.866 -14.635 1.00 86.38 204 LEU A C 1
ATOM 1699 O O . LEU A 1 204 ? 2.680 -10.905 -14.238 1.00 86.38 204 LEU A O 1
ATOM 1703 N N . GLU A 1 205 ? 2.812 -12.893 -15.284 1.00 86.31 205 GLU A N 1
ATOM 1704 C CA . GLU A 1 205 ? 1.359 -13.047 -15.409 1.00 86.31 205 GLU A CA 1
ATOM 1705 C C . GLU A 1 205 ? 0.726 -13.295 -14.041 1.00 86.31 205 GLU A C 1
ATOM 1707 O O . GLU A 1 205 ? -0.307 -12.706 -13.716 1.00 86.31 205 GLU A O 1
ATOM 1712 N N . LYS A 1 206 ? 1.382 -14.133 -13.232 1.00 87.88 206 LYS A N 1
ATOM 1713 C CA . LYS A 1 206 ? 0.980 -14.483 -11.874 1.00 87.88 206 LYS A CA 1
ATOM 1714 C C . LYS A 1 206 ? 2.185 -14.434 -10.950 1.00 87.88 206 LYS A C 1
ATOM 1716 O O . LYS A 1 206 ? 3.242 -14.964 -11.270 1.00 87.88 206 LYS A O 1
ATOM 1721 N N . GLU A 1 207 ? 1.981 -13.819 -9.799 1.00 93.00 207 GLU A N 1
ATOM 1722 C CA . GLU A 1 207 ? 2.916 -13.801 -8.687 1.00 93.00 207 GLU A CA 1
ATOM 1723 C C . GLU A 1 207 ? 2.085 -13.663 -7.416 1.00 93.00 207 GLU A C 1
ATOM 1725 O O . GLU A 1 207 ? 1.314 -12.709 -7.284 1.00 93.00 207 GLU A O 1
ATOM 1730 N N . ASP A 1 208 ? 2.216 -14.622 -6.501 1.00 97.19 208 ASP A N 1
ATOM 1731 C CA . ASP A 1 208 ? 1.484 -14.579 -5.238 1.00 97.19 208 ASP A CA 1
ATOM 1732 C C . ASP A 1 208 ? 1.961 -13.403 -4.387 1.00 97.19 208 ASP A C 1
ATOM 1734 O O . ASP A 1 208 ? 1.142 -12.627 -3.890 1.00 97.19 208 ASP A O 1
ATOM 1738 N N . GLY A 1 209 ? 3.277 -13.207 -4.296 1.00 96.38 209 GLY A N 1
ATOM 1739 C CA . GLY A 1 209 ? 3.840 -12.050 -3.626 1.00 96.38 209 GLY A CA 1
ATOM 1740 C C . GLY A 1 209 ? 5.324 -11.841 -3.847 1.00 96.38 209 GLY A C 1
ATOM 1741 O O . GLY A 1 209 ? 5.982 -12.592 -4.560 1.00 96.38 209 GLY A O 1
ATOM 1742 N N . SER A 1 210 ? 5.857 -10.800 -3.211 1.00 95.62 210 SER A N 1
ATOM 1743 C CA . SER A 1 210 ? 7.294 -10.521 -3.233 1.00 95.62 210 SER A CA 1
ATOM 1744 C C . SER A 1 210 ? 7.782 -9.904 -1.930 1.00 95.62 210 SER A C 1
ATOM 1746 O O . SER A 1 210 ? 6.998 -9.287 -1.201 1.00 95.62 210 SER A O 1
ATOM 1748 N N . PHE A 1 211 ? 9.090 -9.995 -1.716 1.00 92.94 211 PHE A N 1
ATOM 1749 C CA . PHE A 1 211 ? 9.812 -9.102 -0.824 1.00 92.94 211 PHE A CA 1
ATOM 1750 C C . PHE A 1 211 ? 10.174 -7.802 -1.549 1.00 92.94 211 PHE A C 1
ATOM 1752 O O . PHE A 1 211 ? 10.560 -7.800 -2.725 1.00 92.94 211 PHE A O 1
ATOM 1759 N N . ASP A 1 212 ? 10.008 -6.681 -0.855 1.00 77.75 212 ASP A N 1
ATOM 1760 C CA . ASP A 1 212 ? 10.261 -5.355 -1.403 1.00 77.75 212 ASP A CA 1
ATOM 1761 C C . ASP A 1 212 ? 11.755 -5.007 -1.429 1.00 77.75 212 ASP A C 1
ATOM 1763 O O . ASP A 1 212 ? 12.275 -4.372 -0.519 1.00 77.75 212 ASP A O 1
ATOM 1767 N N . ASN A 1 213 ? 12.438 -5.417 -2.499 1.00 64.75 213 ASN A N 1
ATOM 1768 C CA . ASN A 1 213 ? 13.859 -5.130 -2.728 1.00 64.75 213 ASN A CA 1
ATOM 1769 C C . ASN A 1 213 ? 14.113 -4.431 -4.081 1.00 64.75 213 ASN A C 1
ATOM 1771 O O . ASN A 1 213 ? 15.233 -4.442 -4.616 1.00 64.75 213 ASN A O 1
ATOM 1775 N N . HIS A 1 214 ? 13.077 -3.835 -4.685 1.00 74.19 214 HIS A N 1
ATOM 1776 C CA . HIS A 1 214 ? 13.137 -3.392 -6.083 1.00 74.19 214 HIS A CA 1
ATOM 1777 C C . HIS A 1 214 ? 13.313 -1.892 -6.200 1.00 74.19 214 HIS A C 1
ATOM 1779 O O . HIS A 1 214 ? 12.624 -1.100 -5.577 1.00 74.19 214 HIS A O 1
ATOM 1785 N N . TYR A 1 215 ? 14.208 -1.500 -7.098 1.00 72.62 215 TYR A N 1
ATOM 1786 C CA . TYR A 1 215 ? 14.477 -0.095 -7.398 1.00 72.62 215 TYR A CA 1
ATOM 1787 C C . TYR A 1 215 ? 13.832 0.313 -8.730 1.00 72.62 215 TYR A C 1
ATOM 1789 O O . TYR A 1 215 ? 14.020 1.430 -9.205 1.00 72.62 215 TYR A O 1
ATOM 1797 N N . TYR A 1 216 ? 13.084 -0.605 -9.356 1.00 81.88 216 TYR A N 1
ATOM 1798 C CA . TYR A 1 216 ? 12.381 -0.371 -10.609 1.00 81.88 216 TYR A CA 1
ATOM 1799 C C . TYR A 1 216 ? 10.918 -0.015 -10.318 1.00 81.88 216 TYR A C 1
ATOM 1801 O O . TYR A 1 216 ? 10.052 -0.890 -10.222 1.00 81.88 216 TYR A O 1
ATOM 1809 N N . GLY A 1 217 ? 10.665 1.287 -10.144 1.00 83.56 217 GLY A N 1
ATOM 1810 C CA . GLY A 1 217 ? 9.382 1.836 -9.693 1.00 83.56 217 GLY A CA 1
ATOM 1811 C C . GLY A 1 217 ? 8.189 1.364 -10.525 1.00 83.56 217 GLY A C 1
ATOM 1812 O O . GLY A 1 217 ? 7.254 0.780 -9.982 1.00 83.56 217 GLY A O 1
ATOM 1813 N N . VAL A 1 218 ? 8.253 1.513 -11.853 1.00 86.50 218 VAL A N 1
ATOM 1814 C CA . VAL A 1 218 ? 7.184 1.065 -12.768 1.00 86.50 218 VAL A CA 1
ATOM 1815 C C . VAL A 1 218 ? 6.804 -0.404 -12.575 1.00 86.50 218 VAL A C 1
ATOM 1817 O O . VAL A 1 218 ? 5.625 -0.735 -12.487 1.00 86.50 218 VAL A O 1
ATOM 1820 N N . PHE A 1 219 ? 7.791 -1.296 -12.500 1.00 88.81 219 PHE A N 1
ATOM 1821 C CA . PHE A 1 219 ? 7.546 -2.737 -12.384 1.00 88.81 219 PHE A CA 1
ATOM 1822 C C . PHE A 1 219 ? 6.747 -3.046 -11.133 1.00 88.81 219 PHE A C 1
ATOM 1824 O O . PHE A 1 219 ? 5.731 -3.726 -11.197 1.00 88.81 219 PHE A O 1
ATOM 1831 N N . VAL A 1 220 ? 7.177 -2.524 -9.992 1.00 87.94 220 VAL A N 1
ATOM 1832 C CA . VAL A 1 220 ? 6.486 -2.800 -8.736 1.00 87.94 220 VAL A CA 1
ATOM 1833 C C . VAL A 1 220 ? 5.125 -2.126 -8.681 1.00 87.94 220 VAL A C 1
ATOM 1835 O O . VAL A 1 220 ? 4.178 -2.728 -8.187 1.00 87.94 220 VAL A O 1
ATOM 1838 N N . GLU A 1 221 ? 4.974 -0.921 -9.220 1.00 88.44 221 GLU A N 1
ATOM 1839 C CA . GLU A 1 221 ? 3.665 -0.269 -9.325 1.00 88.44 221 GLU A CA 1
ATOM 1840 C C . GLU A 1 221 ? 2.678 -1.111 -10.162 1.00 88.44 221 GLU A C 1
ATOM 1842 O O . GLU A 1 221 ? 1.490 -1.183 -9.839 1.00 88.44 221 GLU A O 1
ATOM 1847 N N . LEU A 1 222 ? 3.162 -1.809 -11.195 1.00 91.00 222 LEU A N 1
ATOM 1848 C CA . LEU A 1 222 ? 2.364 -2.754 -11.983 1.00 91.00 222 LEU A CA 1
ATOM 1849 C C . LEU A 1 222 ? 2.125 -4.083 -11.251 1.00 91.00 222 LEU A C 1
ATOM 1851 O O . LEU A 1 222 ? 1.000 -4.585 -11.243 1.00 91.00 222 LEU A O 1
ATOM 1855 N N . MET A 1 223 ? 3.151 -4.647 -10.615 1.00 92.81 223 MET A N 1
ATOM 1856 C CA . MET A 1 223 ? 3.071 -5.9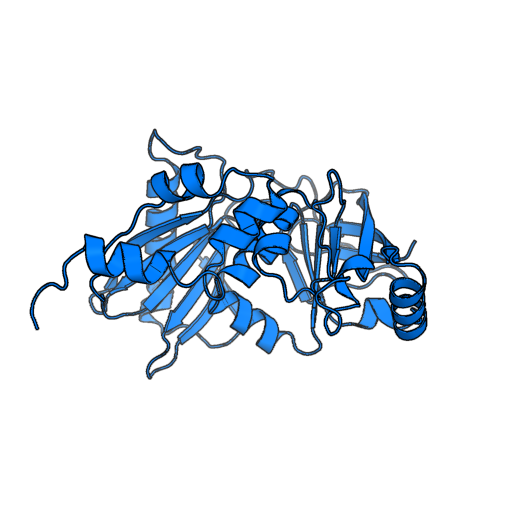53 -9.956 1.00 92.81 223 MET A CA 1
ATOM 1857 C C . MET A 1 223 ? 2.282 -5.916 -8.644 1.00 92.81 223 MET A C 1
ATOM 1859 O O . MET A 1 223 ? 1.526 -6.843 -8.369 1.00 92.81 223 MET A O 1
ATOM 1863 N N . THR A 1 224 ? 2.353 -4.839 -7.860 1.00 92.50 224 THR A N 1
ATOM 1864 C CA . THR A 1 224 ? 1.603 -4.695 -6.590 1.00 92.50 224 THR A CA 1
ATOM 1865 C C . THR A 1 224 ? 0.089 -4.784 -6.765 1.00 92.50 224 THR A C 1
ATOM 1867 O O . THR A 1 224 ? -0.606 -5.242 -5.863 1.00 92.50 224 THR A O 1
ATOM 1870 N N . LYS A 1 225 ? -0.430 -4.422 -7.944 1.00 90.81 225 LYS A N 1
ATOM 1871 C CA . LYS A 1 225 ? -1.850 -4.589 -8.300 1.00 90.81 225 LYS A CA 1
ATOM 1872 C C . LYS A 1 225 ? -2.230 -6.059 -8.504 1.00 90.81 225 LYS A C 1
ATOM 1874 O O . LYS A 1 225 ? -3.376 -6.439 -8.265 1.00 90.81 225 LYS A O 1
ATOM 1879 N N . LYS A 1 226 ? -1.275 -6.888 -8.932 1.00 92.31 226 LYS A N 1
ATOM 1880 C CA . LYS A 1 226 ? -1.461 -8.320 -9.210 1.00 92.31 226 LYS A CA 1
ATOM 1881 C C . LYS A 1 226 ? -1.181 -9.212 -8.000 1.00 92.31 226 LYS A C 1
ATOM 1883 O O . LYS A 1 226 ? -1.761 -10.286 -7.906 1.00 92.31 226 LYS A O 1
ATOM 1888 N N . ARG A 1 227 ? -0.310 -8.767 -7.091 1.00 95.19 227 ARG A N 1
ATOM 1889 C CA . ARG A 1 227 ? 0.110 -9.532 -5.911 1.00 95.19 227 ARG A CA 1
ATOM 1890 C C . ARG A 1 227 ? -1.020 -9.701 -4.906 1.00 95.19 227 ARG A C 1
ATOM 1892 O O . ARG A 1 227 ? -1.734 -8.743 -4.587 1.00 95.19 227 ARG A O 1
ATOM 1899 N N . LYS A 1 228 ? -1.102 -10.908 -4.354 1.00 97.06 228 LYS A N 1
ATOM 1900 C CA . LYS A 1 228 ? -1.927 -11.210 -3.185 1.00 97.06 228 LYS A CA 1
ATOM 1901 C C . LYS A 1 228 ? -1.233 -10.710 -1.924 1.00 97.06 228 LYS A C 1
ATOM 1903 O O . LYS A 1 228 ? -1.848 -9.992 -1.150 1.00 97.06 228 LYS A O 1
ATOM 1908 N N . ILE A 1 229 ? 0.066 -10.973 -1.774 1.00 97.69 229 ILE A N 1
ATOM 1909 C CA . ILE A 1 229 ? 0.854 -10.539 -0.619 1.00 97.69 229 ILE A CA 1
ATOM 1910 C C . ILE A 1 229 ? 2.047 -9.662 -1.017 1.00 97.69 229 ILE A C 1
ATOM 1912 O O . ILE A 1 229 ? 2.721 -9.893 -2.019 1.00 97.69 229 ILE A O 1
ATOM 1916 N N . GLN A 1 230 ? 2.333 -8.640 -0.217 1.00 96.88 230 GLN A N 1
ATOM 1917 C CA . GLN A 1 230 ? 3.577 -7.877 -0.294 1.00 96.88 230 GLN A CA 1
ATOM 1918 C C . GLN A 1 230 ? 4.237 -7.848 1.072 1.00 96.88 230 GLN A C 1
ATOM 1920 O O . GLN A 1 230 ? 3.608 -7.473 2.060 1.00 96.88 230 GLN A O 1
ATOM 1925 N N . ILE A 1 231 ? 5.514 -8.206 1.111 1.00 96.31 231 ILE A N 1
ATOM 1926 C CA . ILE A 1 231 ? 6.305 -8.176 2.333 1.00 96.31 231 ILE A CA 1
ATOM 1927 C C . ILE A 1 231 ? 7.360 -7.091 2.169 1.00 96.31 231 ILE A C 1
ATOM 1929 O O . ILE A 1 231 ? 8.087 -7.059 1.178 1.00 96.31 231 ILE A O 1
ATOM 1933 N N . ILE A 1 232 ? 7.402 -6.169 3.118 1.00 93.69 232 ILE A N 1
ATOM 1934 C CA . ILE A 1 232 ? 8.388 -5.099 3.195 1.00 93.69 232 ILE A CA 1
ATOM 1935 C C . ILE A 1 232 ? 9.291 -5.455 4.369 1.00 93.69 232 ILE A C 1
ATOM 1937 O O . ILE A 1 232 ? 8.844 -5.513 5.515 1.00 93.69 232 ILE A O 1
ATOM 1941 N N . THR A 1 233 ? 10.549 -5.752 4.075 1.00 90.69 233 THR A N 1
ATOM 1942 C CA . THR A 1 233 ? 11.554 -6.081 5.086 1.00 90.69 233 THR A CA 1
ATOM 1943 C C . THR A 1 233 ? 12.502 -4.919 5.227 1.00 90.69 233 THR A C 1
ATOM 1945 O O . THR A 1 233 ? 13.123 -4.515 4.249 1.00 90.69 233 THR A O 1
ATOM 1948 N N . GLU A 1 234 ? 12.604 -4.383 6.433 1.00 84.75 234 GLU A N 1
ATOM 1949 C CA . GLU A 1 234 ? 13.457 -3.239 6.723 1.00 84.75 234 GLU A CA 1
ATOM 1950 C C . GLU A 1 234 ? 14.071 -3.418 8.110 1.00 84.75 234 GLU A C 1
ATOM 1952 O O . GLU A 1 234 ? 13.400 -3.837 9.055 1.00 84.75 234 GLU A O 1
ATOM 1957 N N . GLY A 1 235 ? 15.344 -3.053 8.258 1.00 84.12 235 GLY A N 1
ATOM 1958 C CA . GLY A 1 235 ? 16.020 -3.092 9.559 1.00 84.12 235 GLY A CA 1
ATOM 1959 C C . GLY A 1 235 ? 15.508 -2.036 10.548 1.00 84.12 235 GLY A C 1
ATOM 1960 O O . GLY A 1 235 ? 15.806 -2.106 11.738 1.00 84.12 235 GLY A O 1
ATOM 1961 N N . ASN A 1 236 ? 14.741 -1.044 10.080 1.00 86.44 236 ASN A N 1
ATOM 1962 C CA . ASN A 1 236 ? 14.232 0.049 10.906 1.00 86.44 236 ASN A CA 1
ATOM 1963 C C . ASN A 1 236 ? 12.776 0.395 10.560 1.00 86.44 236 ASN A C 1
ATOM 1965 O O . ASN A 1 236 ? 12.505 1.063 9.563 1.00 86.44 236 ASN A O 1
ATOM 1969 N N . PHE A 1 237 ? 11.857 0.007 11.447 1.00 89.38 237 PHE A N 1
ATOM 1970 C CA . PHE A 1 237 ? 10.423 0.267 11.313 1.00 89.38 237 PHE A CA 1
ATOM 1971 C C . PHE A 1 237 ? 10.072 1.754 11.134 1.00 89.38 237 PHE A C 1
ATOM 1973 O O . PHE A 1 237 ? 9.270 2.094 10.265 1.00 89.38 237 PHE A O 1
ATOM 1980 N N . ASP A 1 238 ? 10.670 2.655 11.925 1.00 89.25 238 ASP A N 1
ATOM 1981 C CA . ASP A 1 238 ? 10.367 4.094 11.855 1.00 89.25 238 ASP A CA 1
ATOM 1982 C C . ASP A 1 238 ? 10.746 4.666 10.485 1.00 89.25 238 ASP A C 1
ATOM 1984 O O . ASP A 1 238 ? 9.983 5.421 9.881 1.00 89.25 238 ASP A O 1
ATOM 1988 N N . PHE A 1 239 ? 11.888 4.242 9.941 1.00 88.81 239 PHE A N 1
ATOM 1989 C CA . PHE A 1 239 ? 12.324 4.655 8.611 1.00 88.81 239 PHE A CA 1
ATOM 1990 C C . PHE A 1 239 ? 11.342 4.216 7.515 1.00 88.81 239 PHE A C 1
ATOM 1992 O O . PHE A 1 239 ? 10.981 5.026 6.656 1.00 88.81 239 PHE A O 1
ATOM 1999 N N . SER A 1 240 ? 10.847 2.977 7.569 1.00 89.50 240 SER A N 1
ATOM 2000 C CA . SER A 1 240 ? 9.837 2.462 6.632 1.00 89.50 240 SER A CA 1
ATOM 2001 C C . SER A 1 240 ? 8.535 3.252 6.704 1.00 89.50 240 SER A C 1
ATOM 2003 O O . SER A 1 240 ? 7.988 3.647 5.674 1.00 89.50 240 SER A O 1
ATOM 2005 N N . ILE A 1 241 ? 8.060 3.539 7.919 1.00 92.81 241 ILE A N 1
ATOM 2006 C CA . ILE A 1 241 ? 6.848 4.333 8.128 1.00 92.81 241 ILE A CA 1
ATOM 2007 C C . ILE A 1 241 ? 7.025 5.754 7.577 1.00 92.81 241 ILE A C 1
ATOM 2009 O O . ILE A 1 241 ? 6.127 6.268 6.912 1.00 92.81 241 ILE A O 1
ATOM 2013 N N . ARG A 1 242 ? 8.191 6.385 7.760 1.00 92.19 242 ARG A N 1
ATOM 2014 C CA . ARG A 1 242 ? 8.471 7.712 7.182 1.00 92.19 242 ARG A CA 1
ATOM 2015 C C . ARG A 1 242 ? 8.479 7.704 5.656 1.00 92.19 242 ARG A C 1
ATOM 2017 O O . ARG A 1 242 ? 7.904 8.612 5.056 1.00 92.19 242 ARG A O 1
ATOM 2024 N N . LYS A 1 243 ? 9.077 6.685 5.023 1.00 90.25 243 LYS A N 1
ATOM 2025 C CA . LYS A 1 243 ? 9.019 6.518 3.558 1.00 90.25 243 LYS A CA 1
ATOM 2026 C C . LYS A 1 243 ? 7.577 6.391 3.074 1.00 90.25 243 LYS A C 1
ATOM 2028 O O . LYS A 1 243 ? 7.211 7.015 2.081 1.00 90.25 243 LYS A O 1
ATOM 2033 N N . LEU A 1 244 ? 6.777 5.603 3.792 1.00 90.31 244 LEU A N 1
ATOM 2034 C CA . LEU A 1 244 ? 5.363 5.405 3.507 1.00 90.31 244 LEU A CA 1
ATOM 2035 C C . LEU A 1 244 ? 4.573 6.715 3.566 1.00 90.31 244 LEU A C 1
ATOM 2037 O O . LEU A 1 244 ? 3.782 6.987 2.671 1.00 90.31 244 LEU A O 1
ATOM 2041 N N . ILE A 1 245 ? 4.842 7.560 4.561 1.00 91.12 245 ILE A N 1
ATOM 2042 C CA . ILE A 1 245 ? 4.193 8.870 4.703 1.00 91.12 245 ILE A CA 1
ATOM 2043 C C . ILE A 1 245 ? 4.585 9.833 3.568 1.00 91.12 245 ILE A C 1
ATOM 2045 O O . ILE A 1 245 ? 3.737 10.576 3.079 1.00 91.12 245 ILE A O 1
ATOM 2049 N N . ALA A 1 246 ? 5.857 9.845 3.156 1.00 88.50 246 ALA A N 1
ATOM 2050 C CA . ALA A 1 246 ? 6.398 10.882 2.271 1.00 88.50 246 ALA A CA 1
ATOM 2051 C C . ALA A 1 246 ? 6.321 10.564 0.765 1.00 88.50 246 ALA A C 1
ATOM 2053 O O . ALA A 1 246 ? 6.443 11.473 -0.056 1.00 88.50 246 ALA A O 1
ATOM 2054 N N . HIS A 1 247 ? 6.157 9.298 0.370 1.00 88.38 247 HIS A N 1
ATOM 2055 C CA . HIS A 1 247 ? 6.312 8.883 -1.029 1.00 88.38 247 HIS A CA 1
ATOM 2056 C C . HIS A 1 247 ? 5.105 8.088 -1.550 1.00 88.38 247 HIS A C 1
ATOM 2058 O O . HIS A 1 247 ? 4.501 7.295 -0.834 1.00 88.38 247 HIS A O 1
ATOM 2064 N N . HIS A 1 248 ? 4.741 8.273 -2.826 1.00 86.50 248 HIS A N 1
ATOM 2065 C CA . HIS A 1 248 ? 3.618 7.547 -3.455 1.00 86.50 248 HIS A CA 1
ATOM 2066 C C . HIS A 1 248 ? 3.887 6.049 -3.599 1.00 86.50 248 HIS A C 1
ATOM 2068 O O . HIS A 1 248 ? 3.005 5.224 -3.379 1.00 86.50 248 HIS A O 1
ATOM 2074 N N . TYR A 1 249 ? 5.112 5.693 -3.974 1.00 87.12 249 TYR A N 1
ATOM 2075 C CA . TYR A 1 249 ? 5.451 4.322 -4.327 1.00 87.12 249 TYR A CA 1
ATOM 2076 C C . TYR A 1 249 ? 5.350 3.336 -3.145 1.00 87.12 249 TYR A C 1
ATOM 2078 O O . TYR A 1 249 ? 4.622 2.350 -3.277 1.00 87.12 249 TYR A O 1
ATOM 2086 N N . PRO A 1 250 ? 5.924 3.632 -1.961 1.00 90.56 250 PRO A N 1
ATOM 2087 C CA . PRO A 1 250 ? 5.663 2.858 -0.747 1.00 90.56 250 PRO A CA 1
ATOM 2088 C C . PRO A 1 250 ? 4.174 2.697 -0.422 1.00 90.56 250 PRO A C 1
ATOM 2090 O O . PRO A 1 250 ? 3.735 1.612 -0.049 1.00 90.56 250 PRO A O 1
ATOM 2093 N N . ARG A 1 251 ? 3.352 3.736 -0.638 1.00 93.56 251 ARG A N 1
ATOM 2094 C CA . ARG A 1 251 ? 1.897 3.648 -0.416 1.00 93.56 251 ARG A CA 1
ATOM 2095 C C . ARG A 1 251 ? 1.246 2.638 -1.349 1.00 93.56 251 ARG A C 1
ATOM 2097 O O . ARG A 1 251 ? 0.453 1.816 -0.898 1.00 93.56 251 ARG A O 1
ATOM 2104 N N . SER A 1 252 ? 1.615 2.621 -2.625 1.00 92.81 252 SER A N 1
ATOM 2105 C CA . SER A 1 252 ? 1.158 1.578 -3.547 1.00 92.81 252 SER A CA 1
ATOM 2106 C C . SER A 1 252 ? 1.510 0.175 -3.056 1.00 92.81 252 SER A C 1
ATOM 2108 O O . SER A 1 252 ? 0.652 -0.705 -3.062 1.00 92.81 252 SER A O 1
ATOM 2110 N N . GLN A 1 253 ? 2.742 -0.029 -2.588 1.00 92.81 253 GLN A N 1
ATOM 2111 C CA . GLN A 1 253 ? 3.211 -1.326 -2.095 1.00 92.81 253 GLN A CA 1
ATOM 2112 C C . GLN A 1 253 ? 2.465 -1.782 -0.843 1.00 92.81 253 GLN A C 1
ATOM 2114 O O . GLN A 1 253 ? 2.201 -2.970 -0.695 1.00 92.81 253 GLN A O 1
ATOM 2119 N N . THR A 1 254 ? 2.081 -0.852 0.030 1.00 95.19 254 THR A N 1
ATOM 2120 C CA . THR A 1 254 ? 1.361 -1.168 1.267 1.00 95.19 254 THR A CA 1
ATOM 2121 C C . THR A 1 254 ? -0.153 -1.272 1.087 1.00 95.19 254 THR A C 1
ATOM 2123 O O . THR A 1 254 ? -0.786 -1.986 1.860 1.00 95.19 254 THR A O 1
ATOM 2126 N N . PHE A 1 255 ? -0.759 -0.594 0.102 1.00 96.25 255 PHE A N 1
ATOM 2127 C CA . PHE A 1 255 ? -2.227 -0.464 -0.012 1.00 96.25 255 PHE A CA 1
ATOM 2128 C C . PHE A 1 255 ? -2.858 -1.104 -1.255 1.00 96.25 255 PHE A C 1
ATOM 2130 O O . PHE A 1 255 ? -4.074 -1.288 -1.287 1.00 96.25 255 PHE A O 1
ATOM 2137 N N . LYS A 1 256 ? -2.074 -1.489 -2.269 1.00 96.25 256 LYS A N 1
ATOM 2138 C CA . LYS A 1 256 ? -2.601 -2.178 -3.464 1.00 96.25 256 LYS A CA 1
ATOM 2139 C C . LYS A 1 256 ? -2.633 -3.702 -3.379 1.00 96.25 256 LYS A C 1
ATOM 2141 O O . LYS A 1 256 ? -3.557 -4.249 -3.959 1.00 96.25 256 LYS A O 1
ATOM 2146 N N . PRO A 1 257 ? -1.722 -4.416 -2.697 1.00 96.56 257 PRO A N 1
ATOM 2147 C CA . PRO A 1 257 ? -1.825 -5.875 -2.525 1.00 96.56 257 PRO A CA 1
ATOM 2148 C C . PRO A 1 257 ? -3.054 -6.279 -1.698 1.00 96.56 257 PRO A C 1
ATOM 2150 O O . PRO A 1 257 ? -3.704 -5.408 -1.122 1.00 96.56 257 PRO A O 1
ATOM 2153 N N . GLU A 1 258 ? -3.420 -7.559 -1.637 1.00 96.69 258 GLU A N 1
ATOM 2154 C CA . GLU A 1 258 ? -4.524 -8.001 -0.758 1.00 96.69 258 GLU A CA 1
ATOM 2155 C C . GLU A 1 258 ? -4.096 -7.972 0.712 1.00 96.69 258 GLU A C 1
ATOM 2157 O O . GLU A 1 258 ? -4.799 -7.393 1.536 1.00 96.69 258 GLU A O 1
ATOM 2162 N N . VAL A 1 259 ? -2.899 -8.488 0.996 1.00 98.00 259 VAL A N 1
ATOM 2163 C CA . VAL A 1 259 ? -2.221 -8.443 2.293 1.00 98.00 259 VAL A CA 1
ATOM 2164 C C . VAL A 1 259 ? -0.883 -7.720 2.143 1.00 98.00 259 VAL A C 1
ATOM 2166 O O . VAL A 1 259 ? -0.153 -7.900 1.164 1.00 98.00 259 VAL A O 1
ATOM 2169 N N . SER A 1 260 ? -0.534 -6.870 3.101 1.00 97.69 260 SER A N 1
ATOM 2170 C CA . SER A 1 260 ? 0.766 -6.200 3.152 1.00 97.69 260 SER A CA 1
ATOM 2171 C C . SER A 1 260 ? 1.342 -6.274 4.554 1.00 97.69 260 SER A C 1
ATOM 2173 O O . SER A 1 260 ? 0.670 -5.912 5.518 1.00 97.69 260 SER A O 1
ATOM 2175 N N . LEU A 1 261 ? 2.583 -6.742 4.652 1.00 97.38 261 LEU A N 1
ATOM 2176 C CA . LEU A 1 261 ? 3.296 -6.954 5.906 1.00 97.38 261 LEU A CA 1
ATOM 2177 C C . LEU A 1 261 ? 4.554 -6.087 5.923 1.00 97.38 261 LEU A C 1
ATOM 2179 O O . LEU A 1 261 ? 5.268 -6.020 4.924 1.00 97.38 261 LEU A O 1
ATOM 2183 N N . LEU A 1 262 ? 4.846 -5.459 7.059 1.00 95.56 262 LEU A N 1
ATOM 2184 C CA . LEU A 1 262 ? 6.125 -4.799 7.316 1.00 95.56 262 LEU A CA 1
ATOM 2185 C C . LEU A 1 262 ? 6.761 -5.434 8.552 1.00 95.56 262 LEU A C 1
ATOM 2187 O O . LEU A 1 262 ? 6.161 -5.453 9.628 1.00 95.56 262 LEU A O 1
ATOM 2191 N N . MET A 1 263 ? 7.963 -5.980 8.385 1.00 94.44 263 MET A N 1
ATOM 2192 C CA . MET A 1 263 ? 8.616 -6.813 9.395 1.00 94.44 263 MET A CA 1
ATOM 2193 C C . MET A 1 263 ? 10.141 -6.697 9.371 1.00 94.44 263 MET A C 1
ATOM 2195 O O . MET A 1 263 ? 10.724 -6.194 8.411 1.00 94.44 263 MET A O 1
ATOM 2199 N N . HIS A 1 264 ? 10.779 -7.203 10.429 1.00 90.12 264 HIS A N 1
ATOM 2200 C CA . HIS A 1 264 ? 12.231 -7.351 10.479 1.00 90.12 264 HIS A CA 1
ATOM 2201 C C . HIS A 1 264 ? 12.711 -8.413 9.477 1.00 90.12 264 HIS A C 1
ATOM 2203 O O . HIS A 1 264 ? 11.987 -9.349 9.136 1.00 90.12 264 HIS A O 1
ATOM 2209 N N . GLU A 1 265 ? 13.984 -8.338 9.097 1.00 87.50 265 GLU A N 1
ATOM 2210 C CA . GLU A 1 265 ? 14.687 -9.321 8.256 1.00 87.50 265 GLU A CA 1
ATOM 2211 C C . GLU A 1 265 ? 14.852 -10.706 8.919 1.00 87.50 265 GLU A C 1
ATOM 2213 O O . GLU A 1 265 ? 15.520 -11.587 8.384 1.00 87.50 265 GLU A O 1
ATOM 2218 N N . ASP A 1 266 ? 14.227 -10.940 10.076 1.00 85.12 266 ASP A N 1
ATOM 2219 C CA . ASP A 1 266 ? 14.323 -12.198 10.822 1.00 85.12 266 ASP A CA 1
ATOM 2220 C C . ASP A 1 266 ? 13.796 -13.398 10.035 1.00 85.12 266 ASP A C 1
ATOM 2222 O O . ASP A 1 266 ? 14.311 -14.510 10.169 1.00 85.12 266 ASP A O 1
ATOM 2226 N N . ILE A 1 267 ? 12.851 -13.151 9.125 1.00 85.69 267 ILE A N 1
ATOM 2227 C CA . ILE A 1 267 ? 12.377 -14.142 8.159 1.00 85.69 267 ILE A CA 1
ATOM 2228 C C . ILE A 1 267 ? 13.491 -14.613 7.212 1.00 85.69 267 ILE A C 1
ATOM 2230 O O . ILE A 1 267 ? 13.313 -15.586 6.499 1.00 85.69 267 ILE A O 1
ATOM 2234 N N . PHE A 1 268 ? 14.681 -14.018 7.208 1.00 86.44 268 PHE A N 1
ATOM 2235 C CA . PHE A 1 268 ? 15.817 -14.490 6.417 1.00 86.44 268 PHE A CA 1
ATOM 2236 C C . PHE A 1 268 ? 16.913 -15.171 7.235 1.00 86.44 268 PHE A C 1
ATOM 2238 O O . PHE A 1 268 ? 17.864 -15.641 6.623 1.00 86.44 268 PHE A O 1
ATOM 2245 N N . ARG A 1 269 ? 16.802 -15.283 8.570 1.00 83.62 269 ARG A N 1
ATOM 2246 C CA . ARG A 1 269 ? 17.905 -15.778 9.428 1.00 83.62 269 ARG A CA 1
ATOM 2247 C C . ARG A 1 269 ? 18.499 -17.112 8.973 1.00 83.62 269 ARG A C 1
ATOM 2249 O O . ARG A 1 269 ? 19.715 -17.230 8.881 1.00 83.62 269 ARG A O 1
ATOM 2256 N N . ASP A 1 270 ? 17.648 -18.072 8.624 1.00 82.75 270 ASP A N 1
ATOM 2257 C CA . ASP A 1 270 ? 18.087 -19.398 8.154 1.00 82.75 270 ASP A CA 1
ATOM 2258 C C . ASP A 1 270 ? 18.204 -19.495 6.626 1.00 82.75 270 ASP A C 1
ATOM 2260 O O . ASP A 1 270 ? 18.504 -20.552 6.072 1.00 82.75 270 ASP A O 1
ATOM 2264 N N . CYS A 1 271 ? 17.941 -18.401 5.913 1.00 81.69 271 CYS A N 1
ATOM 2265 C CA . CYS A 1 271 ? 18.074 -18.354 4.468 1.00 81.69 271 CYS A CA 1
ATOM 2266 C C . CYS A 1 271 ? 19.488 -17.917 4.117 1.00 81.69 271 CYS A C 1
ATOM 2268 O O . CYS A 1 271 ? 19.933 -16.833 4.491 1.00 81.69 271 CYS A O 1
ATOM 2270 N N . ASN A 1 272 ? 20.184 -18.718 3.312 1.00 87.38 272 ASN A N 1
ATOM 2271 C CA . ASN A 1 272 ? 21.447 -18.282 2.737 1.00 87.38 272 ASN A CA 1
ATOM 2272 C C . ASN A 1 272 ? 21.183 -17.295 1.587 1.00 87.38 272 ASN A C 1
ATOM 2274 O O . ASN A 1 272 ? 21.309 -17.629 0.409 1.00 87.38 272 ASN A O 1
ATOM 2278 N N . TYR A 1 273 ? 20.767 -16.074 1.940 1.00 87.31 273 TYR A N 1
ATOM 2279 C CA . TYR A 1 273 ? 20.366 -15.032 0.992 1.00 87.31 273 TYR A CA 1
ATOM 2280 C C . TYR A 1 273 ? 21.454 -14.764 -0.052 1.00 87.31 273 TYR A C 1
ATOM 2282 O O . TYR A 1 273 ? 21.159 -14.584 -1.230 1.00 87.31 273 TYR A O 1
ATOM 2290 N N . ARG A 1 274 ? 22.727 -14.817 0.360 1.00 89.25 274 ARG A N 1
ATOM 2291 C CA . ARG A 1 274 ? 23.868 -14.674 -0.546 1.00 89.25 274 ARG A CA 1
ATOM 2292 C C . ARG A 1 274 ? 23.927 -15.792 -1.587 1.00 89.25 274 ARG A C 1
ATOM 2294 O O . ARG A 1 274 ? 24.073 -15.484 -2.763 1.00 89.25 274 ARG A O 1
ATOM 2301 N N . GLN A 1 275 ? 23.780 -17.055 -1.181 1.00 91.81 275 GLN A N 1
ATOM 2302 C CA . GLN A 1 275 ? 23.736 -18.176 -2.129 1.00 91.81 275 GLN A CA 1
ATOM 2303 C C . GLN A 1 275 ? 22.541 -18.072 -3.077 1.00 91.81 275 GLN A C 1
ATOM 2305 O O . GLN A 1 275 ? 22.688 -18.331 -4.268 1.00 91.81 275 GLN A O 1
ATOM 2310 N N . LEU A 1 276 ? 21.370 -17.657 -2.581 1.00 92.25 276 LEU A N 1
ATOM 2311 C CA . LEU A 1 276 ? 20.203 -17.422 -3.435 1.00 92.25 276 LEU A CA 1
ATOM 2312 C C . LEU A 1 276 ? 20.479 -16.308 -4.451 1.00 92.25 276 LEU A C 1
ATOM 2314 O O . LEU A 1 276 ? 20.170 -16.461 -5.627 1.00 92.25 276 LEU A O 1
ATOM 2318 N N . TYR A 1 277 ? 21.110 -15.215 -4.026 1.00 90.62 277 TYR A N 1
ATOM 2319 C CA . TYR A 1 277 ? 21.484 -14.115 -4.911 1.00 90.62 277 TYR A CA 1
ATOM 2320 C C . TYR A 1 277 ? 22.499 -14.541 -5.976 1.00 90.62 277 TYR A C 1
ATOM 2322 O O . TYR A 1 277 ? 22.327 -14.222 -7.152 1.00 90.62 277 TYR A O 1
ATOM 2330 N N . GLU A 1 278 ? 23.543 -15.273 -5.582 1.00 91.25 278 GLU A N 1
ATOM 2331 C CA . GLU A 1 278 ? 24.553 -15.814 -6.498 1.00 91.25 278 GLU A CA 1
ATOM 2332 C C . GLU A 1 278 ? 23.907 -16.776 -7.505 1.00 91.25 278 GLU A C 1
ATOM 2334 O O . GLU A 1 278 ? 24.090 -16.609 -8.708 1.00 91.25 278 GLU A O 1
ATOM 2339 N N . LYS A 1 279 ? 23.029 -17.674 -7.048 1.00 92.12 279 LYS A N 1
ATOM 2340 C CA . LYS A 1 279 ? 22.266 -18.569 -7.924 1.00 92.12 279 LYS A CA 1
ATOM 2341 C C . LYS A 1 279 ? 21.362 -17.806 -8.897 1.00 92.12 279 LYS A C 1
ATOM 2343 O O . LYS A 1 279 ? 21.353 -18.122 -10.085 1.00 92.12 279 LYS A O 1
ATOM 2348 N N . ALA A 1 280 ? 20.628 -16.796 -8.428 1.00 91.19 280 ALA A N 1
ATOM 2349 C CA . ALA A 1 280 ? 19.779 -15.954 -9.275 1.00 91.19 280 ALA A CA 1
ATOM 2350 C C . ALA A 1 280 ? 20.596 -15.240 -10.359 1.00 91.19 280 ALA A C 1
ATOM 2352 O O . ALA A 1 280 ? 20.176 -15.148 -11.508 1.00 91.19 280 ALA A O 1
ATOM 2353 N N . ARG A 1 281 ? 21.794 -14.768 -9.996 1.00 88.31 281 ARG A N 1
ATOM 2354 C CA . ARG A 1 281 ? 22.746 -14.136 -10.913 1.00 88.31 281 ARG A CA 1
ATOM 2355 C C . ARG A 1 281 ? 23.324 -15.114 -11.937 1.00 88.31 281 ARG A C 1
ATOM 2357 O O . ARG A 1 281 ? 23.601 -14.718 -13.060 1.00 88.31 281 ARG A O 1
ATOM 2364 N N . GLU A 1 282 ? 23.599 -16.351 -11.543 1.00 89.69 282 GLU A N 1
ATOM 2365 C CA . GLU A 1 282 ? 24.193 -17.359 -12.430 1.00 89.69 282 GLU A CA 1
ATOM 2366 C C . GLU A 1 282 ? 23.174 -17.925 -13.417 1.00 89.69 282 GLU A C 1
ATOM 2368 O O . GLU A 1 282 ? 23.486 -18.129 -14.588 1.00 89.69 282 GLU A O 1
ATOM 2373 N N . THR A 1 283 ? 21.956 -18.167 -12.941 1.00 90.38 283 THR A N 1
ATOM 2374 C CA . THR A 1 283 ? 20.893 -18.828 -13.711 1.00 90.38 283 THR A CA 1
ATOM 2375 C C . THR A 1 283 ? 19.984 -17.843 -14.442 1.00 90.38 283 THR A C 1
ATOM 2377 O O . THR A 1 283 ? 19.336 -18.215 -15.415 1.00 90.38 283 THR A O 1
ATOM 2380 N N . GLY A 1 284 ? 19.907 -16.594 -13.973 1.00 87.00 284 GLY A N 1
ATOM 2381 C CA . GLY A 1 284 ? 18.875 -15.645 -14.388 1.00 87.00 284 GLY A CA 1
ATOM 2382 C C . GLY A 1 284 ? 17.477 -15.994 -13.862 1.00 87.00 284 GLY A C 1
ATOM 2383 O O . GLY A 1 284 ? 16.520 -15.304 -14.208 1.00 87.00 284 GLY A O 1
ATOM 2384 N N . GLU A 1 285 ? 17.342 -17.030 -13.027 1.00 90.75 285 GLU A N 1
ATOM 2385 C CA . GLU A 1 285 ? 16.063 -17.485 -12.484 1.00 90.75 285 GLU A CA 1
ATOM 2386 C C . GLU A 1 285 ? 15.708 -16.767 -11.181 1.00 90.75 285 GLU A C 1
ATOM 2388 O O . GLU A 1 285 ? 16.549 -16.531 -10.304 1.00 90.75 285 GLU A O 1
ATOM 2393 N N . ASP A 1 286 ? 14.421 -16.474 -11.027 1.00 92.12 286 ASP A N 1
ATOM 2394 C CA . ASP A 1 286 ? 13.865 -15.936 -9.793 1.00 92.12 286 ASP A CA 1
ATOM 2395 C C . ASP A 1 286 ? 14.004 -16.947 -8.646 1.00 92.12 286 ASP A C 1
ATOM 2397 O O . ASP A 1 286 ? 13.867 -18.160 -8.824 1.00 92.12 286 ASP A O 1
ATOM 2401 N N . GLN A 1 287 ? 14.275 -16.438 -7.448 1.00 93.94 287 GLN A N 1
ATOM 2402 C CA . GLN A 1 287 ? 14.363 -17.234 -6.228 1.00 93.94 287 GLN A CA 1
ATOM 2403 C C . GLN A 1 287 ? 13.162 -16.942 -5.347 1.00 93.94 287 GLN A C 1
ATOM 2405 O O . GLN A 1 287 ? 12.745 -15.790 -5.202 1.00 93.94 287 GLN A O 1
ATOM 2410 N N . TYR A 1 288 ? 12.636 -17.991 -4.730 1.00 94.69 288 TYR A N 1
ATOM 2411 C CA . TYR A 1 288 ? 11.358 -17.964 -4.035 1.00 94.69 288 TYR A CA 1
ATOM 2412 C C . TYR A 1 288 ? 11.491 -18.468 -2.601 1.00 94.69 288 TYR A C 1
ATOM 2414 O O . TYR A 1 288 ? 12.438 -19.179 -2.263 1.00 94.69 288 TYR A O 1
ATOM 2422 N N . MET A 1 289 ? 10.506 -18.112 -1.785 1.00 95.06 289 MET A N 1
ATOM 2423 C CA . MET A 1 289 ? 10.255 -18.662 -0.461 1.00 95.06 289 MET A CA 1
ATOM 2424 C C . MET A 1 289 ? 8.775 -19.001 -0.358 1.00 95.06 289 MET A C 1
ATOM 2426 O O . MET A 1 289 ? 7.934 -18.149 -0.646 1.00 95.06 289 MET A O 1
ATOM 2430 N N . ASP A 1 290 ? 8.473 -20.220 0.069 1.00 96.94 290 ASP A N 1
ATOM 2431 C CA . ASP A 1 290 ? 7.106 -20.618 0.370 1.00 96.94 290 ASP A CA 1
ATOM 2432 C C . ASP A 1 290 ? 6.782 -20.224 1.815 1.00 96.94 290 ASP A C 1
ATOM 2434 O O . ASP A 1 290 ? 7.549 -20.476 2.750 1.00 96.94 290 ASP A O 1
ATOM 2438 N N . LEU A 1 291 ? 5.670 -19.515 1.980 1.00 97.62 291 LEU A N 1
ATOM 2439 C CA . LEU A 1 291 ? 5.266 -18.899 3.235 1.00 97.62 291 LEU A CA 1
ATOM 2440 C C . LEU A 1 291 ? 3.814 -19.228 3.536 1.00 97.62 291 LEU A C 1
ATOM 2442 O O . LEU A 1 291 ? 2.953 -19.020 2.688 1.00 97.62 291 LEU A O 1
ATOM 2446 N N . HIS A 1 292 ? 3.539 -19.632 4.768 1.00 98.25 292 HIS A N 1
ATOM 2447 C CA . HIS A 1 292 ? 2.195 -19.653 5.319 1.00 98.25 292 HIS A CA 1
ATOM 2448 C C . HIS A 1 292 ? 1.934 -18.347 6.062 1.00 98.25 292 HIS A C 1
ATOM 2450 O O . HIS A 1 292 ? 2.737 -17.941 6.908 1.00 98.25 292 HIS A O 1
ATOM 2456 N N . VAL A 1 293 ? 0.823 -17.681 5.757 1.00 98.56 293 VAL A N 1
ATOM 2457 C CA . VAL A 1 293 ? 0.431 -16.431 6.414 1.00 98.56 293 VAL A CA 1
ATOM 2458 C C . VAL A 1 293 ? -1.020 -16.507 6.856 1.00 98.56 293 VAL A C 1
ATOM 2460 O O . VAL A 1 293 ? -1.908 -16.749 6.041 1.00 98.56 293 VAL A O 1
ATOM 2463 N N . VAL A 1 294 ? -1.263 -16.210 8.129 1.00 98.56 294 VAL A N 1
ATOM 2464 C CA . VAL A 1 294 ? -2.598 -15.975 8.687 1.00 98.56 294 VAL A CA 1
ATOM 2465 C C . VAL A 1 294 ? -2.703 -14.520 9.118 1.00 98.56 294 VAL A C 1
ATOM 2467 O O . VAL A 1 294 ? -1.818 -14.011 9.801 1.00 98.56 294 VAL A O 1
ATOM 2470 N N . SER A 1 295 ? -3.761 -13.822 8.708 1.00 98.50 295 SER A N 1
ATOM 2471 C CA . SER A 1 295 ? -3.989 -12.430 9.093 1.00 98.50 295 SER A CA 1
ATOM 2472 C C . SER A 1 295 ? -5.466 -12.088 9.225 1.00 98.50 295 SER A C 1
ATOM 2474 O O . SER A 1 295 ? -6.260 -12.415 8.347 1.00 98.50 295 SER A O 1
ATOM 2476 N N . ASP A 1 296 ? -5.811 -11.348 10.277 1.00 98.44 296 ASP A N 1
ATOM 2477 C CA . ASP A 1 296 ? -7.146 -10.775 10.483 1.00 98.44 296 ASP A CA 1
ATOM 2478 C C . ASP A 1 296 ? -7.229 -9.279 10.102 1.00 98.44 296 ASP A C 1
ATOM 2480 O O . ASP A 1 296 ? -8.200 -8.598 10.431 1.00 98.44 296 ASP A O 1
ATOM 2484 N N . GLY A 1 297 ? -6.199 -8.731 9.447 1.00 97.50 297 GLY A N 1
ATOM 2485 C CA . GLY A 1 297 ? -6.092 -7.301 9.135 1.00 97.50 297 GLY A CA 1
ATOM 2486 C C . GLY A 1 297 ? -5.610 -6.408 10.280 1.00 97.50 297 GLY A C 1
ATOM 2487 O O . GLY A 1 297 ? -5.334 -5.233 10.043 1.00 97.50 297 GLY A O 1
ATOM 2488 N N . THR A 1 298 ? -5.471 -6.928 11.502 1.00 97.50 298 THR A N 1
ATOM 2489 C CA . THR A 1 298 ? -4.912 -6.213 12.669 1.00 97.50 298 THR A CA 1
ATOM 2490 C C . THR A 1 298 ? -3.643 -6.871 13.199 1.00 97.50 298 THR A C 1
ATOM 2492 O O . THR A 1 298 ? -2.715 -6.174 13.607 1.00 97.50 298 THR A O 1
ATOM 2495 N N . ARG A 1 299 ? -3.590 -8.201 13.159 1.00 98.12 299 ARG A N 1
ATOM 2496 C CA . ARG A 1 299 ? -2.435 -9.046 13.444 1.00 98.12 299 ARG A CA 1
ATOM 2497 C C . ARG A 1 299 ? -2.182 -9.977 12.265 1.00 98.12 299 ARG A C 1
ATOM 2499 O O . ARG A 1 299 ? -3.053 -10.225 11.422 1.00 98.12 299 ARG A O 1
ATOM 2506 N N . ALA A 1 300 ? -0.964 -10.483 12.201 1.00 98.56 300 ALA A N 1
ATOM 2507 C CA . ALA A 1 300 ? -0.616 -11.561 11.298 1.00 98.56 300 ALA A CA 1
ATOM 2508 C C . ALA A 1 300 ? 0.460 -12.434 11.917 1.00 98.56 300 ALA A C 1
ATOM 2510 O O . ALA A 1 300 ? 1.292 -11.938 12.670 1.00 98.56 300 ALA A O 1
ATOM 2511 N N . PHE A 1 301 ? 0.480 -13.701 11.529 1.00 98.38 301 PHE A N 1
ATOM 2512 C CA . PHE A 1 301 ? 1.606 -14.588 11.768 1.00 98.38 301 PHE A CA 1
ATOM 2513 C C . PHE A 1 301 ? 2.074 -15.156 10.438 1.00 98.38 301 PHE A C 1
ATOM 2515 O O . PHE A 1 301 ? 1.263 -15.492 9.572 1.00 98.38 301 PHE A O 1
ATOM 2522 N N . ILE A 1 302 ? 3.390 -15.213 10.271 1.00 97.88 302 ILE A N 1
ATOM 2523 C CA . ILE A 1 302 ? 4.048 -15.730 9.075 1.00 97.88 302 ILE A CA 1
ATOM 2524 C C . ILE A 1 302 ? 5.011 -16.844 9.466 1.00 97.88 302 ILE A C 1
ATOM 2526 O O . ILE A 1 302 ? 5.785 -16.699 10.411 1.00 97.88 302 ILE A O 1
ATOM 2530 N N . LYS A 1 303 ? 4.988 -17.934 8.703 1.00 96.19 303 LYS A N 1
ATOM 2531 C CA . LYS A 1 303 ? 5.861 -19.093 8.873 1.00 96.19 303 LYS A CA 1
ATOM 2532 C C . LYS A 1 303 ? 6.424 -19.531 7.528 1.00 96.19 303 LYS A C 1
ATOM 2534 O O . LYS A 1 303 ? 5.731 -19.474 6.517 1.00 96.19 303 LYS A O 1
ATOM 2539 N N . LYS A 1 304 ? 7.672 -19.991 7.517 1.00 95.56 304 LYS A N 1
ATOM 2540 C CA . LYS A 1 304 ? 8.261 -20.659 6.347 1.00 95.56 304 LYS A CA 1
ATOM 2541 C C . LYS A 1 304 ? 7.749 -22.090 6.234 1.00 95.56 304 LYS A C 1
ATOM 2543 O O . LYS A 1 304 ? 7.680 -22.782 7.252 1.00 95.56 304 LYS A O 1
ATOM 2548 N N . LEU A 1 305 ? 7.429 -22.508 5.015 1.00 94.38 305 LEU A N 1
ATOM 2549 C CA . LEU A 1 305 ? 7.048 -23.883 4.688 1.00 94.38 305 LEU A CA 1
ATOM 2550 C C . LEU A 1 305 ? 8.267 -24.735 4.321 1.00 94.38 305 LEU A C 1
ATOM 2552 O O . LEU A 1 305 ? 9.242 -24.179 3.763 1.00 94.38 305 LEU A O 1
#

Foldseek 3Di:
DDDDPPVVVLCVVLPPPVPDLVVVLCVQVVHDSVVVSVVDDDDDDDDFDAKKKKWWDFQAAPQWIWIFIADPDPVTDTKIFIGGPNATDDIAQDDDPPLVRVCPNVVVVVVQVVCPPPVHPSQWGWIWMWGQHPVRDIDTDDTGGADGRDYFPDDDPDDADPQKDKFPAKTAFDHQQFDKFWEFEFQLLCLPVVPPVSNDDHADPAHQEYEPPDPSQSNCLVVLLRYQEYEYEDQDPNVLSSCCSPDDSSVSRCGHHNMYGYHYPVVCPVPPSVVQSVVSPVPVHTDTWIKTWGDNRGIIIIHTD

Sequence (305 aa):
QGITDYDEIKEKILEDENKIEPWRYCKLLNLDKDKFKDEISFSFWEVIPGVNRTVIADSAVKGRYHIMSFRGEYPFVVNYSIFEDGKPAKSLATPLPQELQNSLADLVELYENIRHLNRFDANHCPIMEFQTAENGRNYFLQYHRTRDFKPTTFKLEREPEKDEIEPWFVRGATLPEGADYKVTLIYGGMVHRVDKDKYEVKLLEKEDGSFDNHYYGVFVELMTKKRKIQIITEGNFDFSIRKLIAHHYPRSQTFKPEVSLLMHEDIFRDCNYRQLYEKARETGEDQYMDLHVVSDGTRAFIKKL